Protein AF-A0A924SRW4-F1 (afdb_monomer_lite)

Sequence (196 aa):
MSRNKLQLVCDNVVADPLGGYKVVESLHSGVFELASDYGEIAARIHPLKQQLFDAIVKGEEVEAQVDGVNVAVNRDVELHVNHPRRALAHVLYAHVAGKLPVGVRGQLAVRGFDEGADPVIRQMRDGSYRVVFCTMPPRRHALDAAFDVDAFGDALLNGVKAEVVWDDQDVIHVPAATQDEIRELYQFLLNYGKGA

Structure (mmCIF, N/CA/C/O backbone):
data_AF-A0A924SRW4-F1
#
_entry.id   AF-A0A924SRW4-F1
#
loop_
_atom_site.group_PDB
_atom_site.id
_atom_site.type_symbol
_atom_site.label_atom_id
_atom_site.label_alt_id
_atom_site.label_comp_id
_atom_site.label_asym_id
_atom_site.label_entity_id
_atom_site.label_seq_id
_atom_site.pdbx_PDB_ins_code
_atom_site.Cartn_x
_atom_site.Cartn_y
_atom_site.Cartn_z
_atom_site.occupancy
_atom_site.B_iso_or_equiv
_atom_site.auth_seq_id
_atom_site.auth_comp_id
_atom_site.auth_asym_id
_atom_site.auth_atom_id
_atom_site.pdbx_PDB_model_num
ATOM 1 N N . MET A 1 1 ? -25.810 16.710 0.010 1.00 32.78 1 MET A N 1
ATOM 2 C CA . MET A 1 1 ? -24.430 16.391 -0.412 1.00 32.78 1 MET A CA 1
ATOM 3 C C . MET A 1 1 ? -24.110 15.004 0.113 1.00 32.78 1 MET A C 1
ATOM 5 O O . MET A 1 1 ? -24.008 14.837 1.320 1.00 32.78 1 MET A O 1
ATOM 9 N N . SER A 1 2 ? -24.106 13.998 -0.762 1.00 27.48 2 SER A N 1
ATOM 10 C CA . SER A 1 2 ? -23.772 12.620 -0.392 1.00 27.48 2 SER A CA 1
ATOM 11 C C . SER A 1 2 ? -22.292 12.590 -0.010 1.00 27.48 2 SER A C 1
ATOM 13 O O . SER A 1 2 ? -21.435 12.846 -0.850 1.00 27.48 2 SER A O 1
ATOM 15 N N . ARG A 1 3 ? -21.994 12.380 1.279 1.00 31.89 3 ARG A N 1
ATOM 16 C CA . ARG A 1 3 ? -20.645 12.001 1.705 1.00 31.89 3 ARG A CA 1
ATOM 17 C C . ARG A 1 3 ? -20.371 10.660 1.034 1.00 31.89 3 ARG A C 1
ATOM 19 O O . ARG A 1 3 ? -21.113 9.712 1.291 1.00 31.89 3 ARG A O 1
ATOM 26 N N . ASN A 1 4 ? -19.368 10.600 0.159 1.00 33.31 4 ASN A N 1
ATOM 27 C CA . ASN A 1 4 ? -18.836 9.330 -0.320 1.00 33.31 4 ASN A CA 1
ATOM 28 C C . ASN A 1 4 ? -18.525 8.496 0.925 1.00 33.31 4 ASN A C 1
ATOM 30 O O . ASN A 1 4 ? -17.648 8.863 1.705 1.00 33.31 4 ASN A O 1
ATOM 34 N N . LYS A 1 5 ? -19.308 7.439 1.167 1.00 36.34 5 LYS A N 1
ATOM 35 C CA . LYS A 1 5 ? -19.008 6.478 2.223 1.00 36.34 5 LYS A CA 1
ATOM 36 C C . LYS A 1 5 ? -17.673 5.858 1.831 1.00 36.34 5 LYS A C 1
ATOM 38 O O . LYS A 1 5 ? -17.617 5.164 0.819 1.00 36.34 5 LYS A O 1
ATOM 43 N N . LEU A 1 6 ? -16.610 6.180 2.567 1.00 37.19 6 LEU A N 1
ATOM 44 C CA . LEU A 1 6 ? -15.321 5.511 2.439 1.00 37.19 6 LEU A CA 1
ATOM 45 C C . LEU A 1 6 ? -15.590 4.033 2.728 1.00 37.19 6 LEU A C 1
ATOM 47 O O . LEU A 1 6 ? -15.802 3.648 3.874 1.00 37.19 6 LEU A O 1
ATOM 51 N N . GLN A 1 7 ? -15.720 3.224 1.680 1.00 43.19 7 GLN A N 1
ATOM 52 C CA . GLN A 1 7 ? -15.876 1.791 1.840 1.00 43.19 7 GLN A CA 1
ATOM 53 C C . GLN A 1 7 ? -14.524 1.285 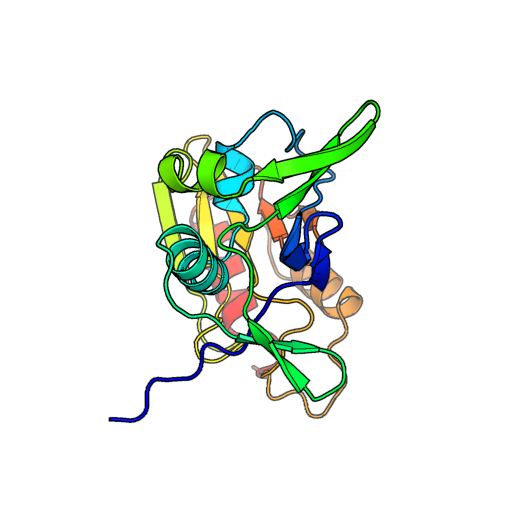2.334 1.00 43.19 7 GLN A C 1
ATOM 55 O O . GLN A 1 7 ? -13.512 1.480 1.664 1.00 43.19 7 GLN A O 1
ATOM 60 N N . LEU A 1 8 ? -14.508 0.740 3.548 1.00 51.25 8 LEU A N 1
ATOM 61 C CA . LEU A 1 8 ? -13.298 0.320 4.237 1.00 51.25 8 LEU A CA 1
ATOM 62 C C . LEU A 1 8 ? -12.519 -0.677 3.355 1.00 51.25 8 LEU A C 1
ATOM 64 O O . LEU A 1 8 ? -13.010 -1.768 3.060 1.00 51.25 8 LEU A O 1
ATOM 68 N N . VAL A 1 9 ? -11.329 -0.289 2.895 1.00 55.19 9 VAL A N 1
ATOM 69 C CA . VAL A 1 9 ? -10.371 -1.191 2.236 1.00 55.19 9 VAL A CA 1
ATOM 70 C C . VAL A 1 9 ? -9.259 -1.437 3.241 1.00 55.19 9 VAL A C 1
ATOM 72 O O . VAL A 1 9 ? -8.179 -0.872 3.138 1.00 55.19 9 VAL A O 1
ATOM 75 N N . CYS A 1 10 ? -9.574 -2.188 4.285 1.00 59.06 10 CYS A N 1
ATOM 76 C CA . CYS A 1 10 ? -8.605 -2.648 5.273 1.00 59.06 10 CYS A CA 1
ATOM 77 C C . CYS A 1 10 ? -8.764 -4.151 5.381 1.00 59.06 10 CYS A C 1
ATOM 79 O O . CYS A 1 10 ? -9.872 -4.653 5.161 1.00 59.06 10 CYS A O 1
ATOM 81 N N . ASP A 1 11 ? -7.685 -4.846 5.714 1.00 66.56 11 ASP A N 1
ATOM 82 C CA . ASP A 1 11 ? -7.699 -6.307 5.696 1.00 66.56 11 ASP A CA 1
ATOM 83 C C . ASP A 1 11 ? -8.725 -6.867 6.670 1.00 66.56 11 ASP A C 1
ATOM 85 O O . ASP A 1 11 ? -9.453 -7.796 6.330 1.00 66.56 11 ASP A O 1
ATOM 89 N N . ASN A 1 12 ? -8.804 -6.289 7.874 1.00 76.69 12 ASN A N 1
ATOM 90 C CA . ASN A 1 12 ? -9.710 -6.767 8.905 1.00 76.69 12 ASN A CA 1
ATOM 91 C C . ASN A 1 12 ? -10.274 -5.646 9.782 1.00 76.69 12 ASN A C 1
ATOM 93 O O . ASN A 1 12 ? -9.635 -4.631 10.062 1.00 76.69 12 ASN A O 1
ATOM 97 N N . VAL A 1 13 ? -11.477 -5.898 10.294 1.00 82.31 13 VAL A N 1
ATOM 98 C CA . VAL A 1 13 ? -12.049 -5.195 11.443 1.00 82.31 13 VAL A CA 1
ATOM 99 C C . VAL A 1 13 ? -12.258 -6.225 12.533 1.00 82.31 13 VAL A C 1
ATOM 101 O O . VAL A 1 13 ? -12.955 -7.215 12.326 1.00 82.31 13 VAL A O 1
ATOM 104 N N . VAL A 1 14 ? -11.628 -6.013 13.683 1.00 85.56 14 VAL A N 1
ATOM 105 C CA . VAL A 1 14 ? -11.626 -6.984 14.781 1.00 85.56 14 VAL A CA 1
ATOM 106 C C . VAL A 1 14 ? -12.216 -6.368 16.036 1.00 85.56 14 VAL A C 1
ATOM 108 O O . VAL A 1 14 ? -12.071 -5.169 16.276 1.00 85.56 14 VAL A O 1
ATOM 111 N N . ALA A 1 15 ? -12.870 -7.194 16.849 1.00 85.06 15 ALA A N 1
ATOM 112 C CA . ALA A 1 15 ? -13.301 -6.776 18.174 1.00 85.06 15 ALA A CA 1
ATOM 113 C C . ALA A 1 15 ? -12.074 -6.416 19.028 1.00 85.06 15 ALA A C 1
ATOM 115 O O . ALA A 1 15 ? -11.095 -7.165 19.087 1.00 85.06 15 ALA A O 1
ATOM 116 N N . ASP A 1 16 ? -12.127 -5.264 19.686 1.00 80.69 16 ASP A N 1
ATOM 117 C CA . ASP A 1 16 ? -11.096 -4.835 20.621 1.00 80.69 16 ASP A CA 1
ATOM 118 C C . ASP A 1 16 ? -11.375 -5.463 22.001 1.00 80.69 16 ASP A C 1
ATOM 120 O O . ASP A 1 16 ? -12.490 -5.320 22.515 1.00 80.69 16 ASP A O 1
ATOM 124 N N . PRO A 1 17 ? -10.401 -6.144 22.636 1.00 79.44 17 PRO A N 1
ATOM 125 C CA . PRO A 1 17 ? -10.554 -6.666 23.995 1.00 79.44 1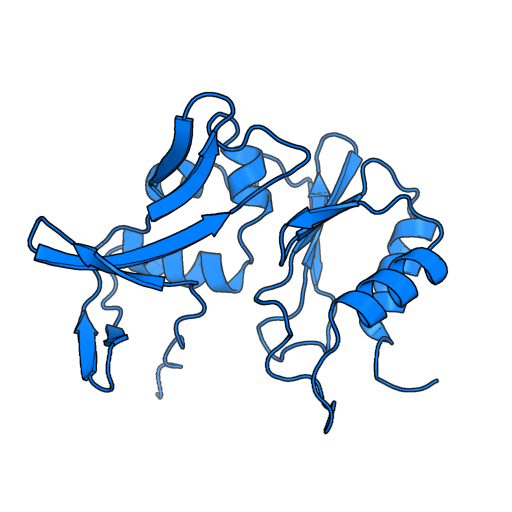7 PRO A CA 1
ATOM 126 C C . PRO A 1 17 ? -10.949 -5.611 25.039 1.00 79.44 17 P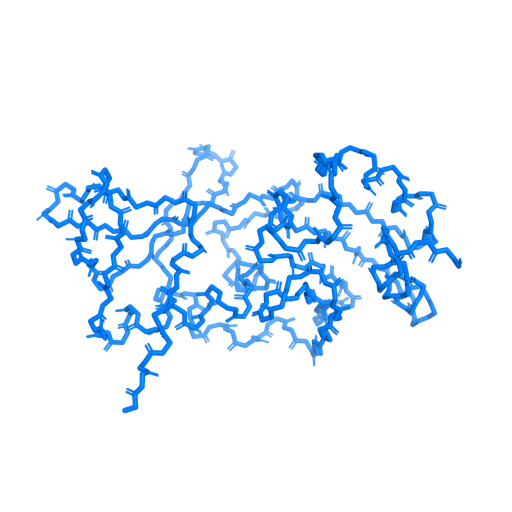RO A C 1
ATOM 128 O O . PRO A 1 17 ? -11.528 -5.960 26.067 1.00 79.44 17 PRO A O 1
ATOM 131 N N . LEU A 1 18 ? -10.639 -4.334 24.794 1.00 80.56 18 LEU A N 1
ATOM 132 C CA . LEU A 1 18 ? -11.014 -3.205 25.651 1.00 80.56 18 LEU A CA 1
ATOM 133 C C . LEU A 1 18 ? -12.415 -2.648 25.341 1.00 80.56 18 LEU A C 1
ATOM 135 O O . LEU A 1 18 ? -12.897 -1.768 26.055 1.00 80.56 18 LEU A O 1
ATOM 139 N N . GLY A 1 19 ? -13.083 -3.184 24.318 1.00 81.38 19 GLY A N 1
ATOM 140 C CA . GLY A 1 19 ? -14.404 -2.781 23.853 1.00 81.38 19 GLY A CA 1
ATOM 141 C C . GLY A 1 19 ? -14.366 -2.042 22.514 1.00 81.38 19 GLY A C 1
ATOM 142 O O . GLY A 1 19 ? -13.451 -1.273 22.222 1.00 81.38 19 GLY A O 1
ATOM 143 N N . GLY A 1 20 ? -15.404 -2.262 21.705 1.00 85.75 20 GLY A N 1
ATOM 144 C CA . GLY A 1 20 ? -15.522 -1.686 20.365 1.00 85.75 20 GLY A CA 1
ATOM 145 C C . GLY A 1 20 ? -14.840 -2.531 19.290 1.00 85.75 20 GLY A C 1
ATOM 146 O O . GLY A 1 20 ? -14.582 -3.721 19.480 1.00 85.75 20 GLY A O 1
ATOM 147 N N . TYR A 1 21 ? -14.584 -1.910 18.144 1.00 87.31 21 TYR A N 1
ATOM 148 C CA . TYR A 1 21 ? -13.965 -2.548 16.984 1.00 87.31 21 TYR A CA 1
ATOM 149 C C . TYR A 1 21 ? -12.786 -1.714 16.525 1.00 87.31 21 TYR A C 1
ATOM 151 O O . TYR A 1 21 ? -12.880 -0.496 16.507 1.00 87.31 21 TYR A O 1
ATOM 159 N N . LYS A 1 22 ? -11.693 -2.337 16.110 1.00 88.06 22 LYS A N 1
ATOM 160 C CA . LYS A 1 22 ? -10.537 -1.633 15.551 1.00 88.06 22 LYS A CA 1
ATOM 161 C C . LYS A 1 22 ? -10.250 -2.106 14.140 1.00 88.06 22 LYS A C 1
ATOM 163 O O . LYS A 1 22 ? -10.526 -3.254 13.785 1.00 88.06 22 LYS A O 1
ATOM 168 N N . VAL A 1 23 ? -9.686 -1.202 13.352 1.00 90.38 23 VAL A N 1
ATOM 169 C CA . VAL A 1 23 ? -9.193 -1.511 12.014 1.00 90.38 23 VAL A CA 1
ATOM 170 C C . VAL A 1 23 ? -7.790 -2.088 12.134 1.00 90.38 23 VAL A C 1
ATOM 172 O O . VAL A 1 23 ? -6.944 -1.529 12.834 1.00 90.38 23 VAL A O 1
ATOM 175 N N . VAL A 1 24 ? -7.560 -3.198 11.440 1.00 91.00 24 VAL A N 1
ATOM 176 C CA . VAL A 1 24 ? -6.267 -3.871 11.354 1.00 91.00 24 VAL A CA 1
ATOM 177 C C . VAL A 1 24 ? -5.838 -3.933 9.896 1.00 91.00 24 VAL A C 1
ATOM 179 O O . VAL A 1 24 ? -6.583 -4.415 9.041 1.00 91.00 24 VAL A O 1
ATOM 182 N N . GLU A 1 25 ? -4.619 -3.478 9.643 1.00 91.31 25 GLU A N 1
ATOM 183 C CA . GLU A 1 25 ? -3.936 -3.583 8.359 1.00 91.31 25 GLU A CA 1
ATOM 184 C C . GLU A 1 25 ? -2.699 -4.461 8.529 1.00 91.31 25 GLU A C 1
ATOM 186 O O . GLU A 1 25 ? -1.890 -4.229 9.431 1.00 91.31 25 GLU A O 1
ATOM 191 N N . SER A 1 26 ? -2.545 -5.472 7.682 1.00 90.44 26 SER A N 1
ATOM 192 C CA . SER A 1 26 ? -1.401 -6.373 7.727 1.00 90.44 26 SER A CA 1
ATOM 193 C C . SER A 1 26 ? -0.397 -5.970 6.661 1.00 90.44 26 SER A C 1
ATOM 195 O O . SER A 1 26 ? -0.720 -5.892 5.485 1.00 90.44 26 SER A O 1
ATOM 197 N N . LEU A 1 27 ? 0.838 -5.718 7.076 1.00 90.56 27 LEU A N 1
ATOM 198 C CA . LEU A 1 27 ? 1.935 -5.352 6.191 1.00 90.56 27 LEU A CA 1
ATOM 199 C C . LEU A 1 27 ? 3.071 -6.333 6.431 1.00 90.56 27 LEU A C 1
ATOM 201 O O . LEU A 1 27 ? 3.641 -6.383 7.521 1.00 90.56 27 LEU A O 1
ATOM 205 N N . HIS A 1 28 ? 3.423 -7.104 5.419 1.00 89.00 28 HIS A N 1
ATOM 206 C CA . HIS A 1 28 ? 4.538 -8.033 5.487 1.00 89.00 28 HIS A CA 1
ATOM 207 C C . HIS A 1 28 ? 5.633 -7.594 4.519 1.00 89.00 28 HIS A C 1
ATOM 209 O O . HIS A 1 28 ? 5.416 -6.843 3.571 1.00 89.00 28 HIS A O 1
ATOM 215 N N . SER A 1 29 ? 6.863 -8.000 4.803 1.00 90.00 29 SER A N 1
ATOM 216 C CA . SER A 1 29 ? 7.968 -7.785 3.882 1.00 90.00 29 SER A CA 1
ATOM 217 C C . SER A 1 29 ? 8.964 -8.923 3.982 1.00 90.00 29 SER A C 1
ATOM 219 O O . SER A 1 29 ? 9.449 -9.250 5.068 1.00 90.00 29 SER A O 1
ATOM 221 N N . GLY A 1 30 ? 9.291 -9.511 2.836 1.00 88.19 30 GLY A N 1
ATOM 222 C CA . GLY A 1 30 ? 10.435 -10.410 2.706 1.00 88.19 30 GLY A CA 1
ATOM 223 C C . GLY A 1 30 ? 11.772 -9.665 2.655 1.00 88.19 30 GLY A C 1
ATOM 224 O O . GLY A 1 30 ? 12.818 -10.283 2.847 1.00 88.19 30 GLY A O 1
ATOM 225 N N . VAL A 1 31 ? 11.749 -8.352 2.410 1.00 89.12 31 VAL A N 1
ATOM 226 C CA . VAL A 1 31 ? 12.942 -7.528 2.171 1.00 89.12 31 VAL A CA 1
ATOM 227 C C . VAL A 1 31 ? 13.331 -6.660 3.377 1.00 89.12 31 VAL A C 1
ATOM 229 O O . VAL A 1 31 ? 14.520 -6.458 3.623 1.00 89.12 31 VAL A O 1
ATOM 232 N N . PHE A 1 32 ? 12.365 -6.154 4.146 1.00 89.31 32 PHE A N 1
ATOM 233 C CA . PHE A 1 32 ? 12.580 -5.138 5.182 1.00 89.31 32 PHE A CA 1
ATOM 234 C C . PHE A 1 32 ? 12.111 -5.589 6.575 1.00 89.31 32 PHE A C 1
ATOM 236 O O . PHE A 1 32 ? 11.106 -6.282 6.731 1.00 89.31 32 PHE A O 1
ATOM 243 N N . GLU A 1 33 ? 12.810 -5.129 7.621 1.00 89.19 33 GLU A N 1
ATOM 244 C CA . GLU A 1 33 ? 12.379 -5.277 9.019 1.00 89.19 33 GLU A CA 1
ATOM 245 C C . GLU A 1 33 ? 11.412 -4.147 9.410 1.00 89.19 33 GLU A C 1
ATOM 247 O O . GLU A 1 33 ? 11.786 -3.148 10.035 1.00 89.19 33 GLU A O 1
ATOM 252 N N . LEU A 1 34 ? 10.138 -4.321 9.054 1.00 90.06 34 LEU A N 1
ATOM 253 C CA . LEU A 1 34 ? 9.110 -3.287 9.208 1.00 90.06 34 LEU A CA 1
ATOM 254 C C . LEU A 1 34 ? 8.900 -2.843 10.657 1.00 90.06 34 LEU A C 1
ATOM 256 O O . LEU A 1 34 ? 8.674 -1.663 10.906 1.00 90.06 34 LEU A O 1
ATOM 260 N N . ALA A 1 35 ? 9.052 -3.745 11.630 1.00 87.94 35 ALA A N 1
ATOM 261 C CA . ALA A 1 35 ? 8.865 -3.426 13.046 1.00 87.94 35 ALA A CA 1
ATOM 262 C C . ALA A 1 35 ? 9.760 -2.286 13.574 1.00 87.94 35 ALA A C 1
ATOM 264 O O . ALA A 1 35 ? 9.447 -1.695 14.609 1.00 87.94 35 ALA A O 1
ATOM 265 N N . SER A 1 36 ? 10.860 -1.980 12.880 1.00 86.00 36 SER A N 1
ATOM 266 C CA . SER A 1 36 ? 11.796 -0.912 13.243 1.00 86.00 36 SER A CA 1
ATOM 267 C C . SER A 1 36 ? 11.854 0.247 12.241 1.00 86.00 36 SER A C 1
ATOM 269 O O . SER A 1 36 ? 12.455 1.277 12.551 1.00 86.00 36 SER A O 1
ATOM 271 N N . ASP A 1 37 ? 11.205 0.124 11.078 1.00 88.69 37 ASP A N 1
ATOM 272 C CA . ASP A 1 37 ? 11.279 1.105 9.993 1.00 88.69 37 ASP A CA 1
ATOM 273 C C . ASP A 1 37 ? 9.907 1.702 9.660 1.00 88.69 37 ASP A C 1
ATOM 275 O O . ASP A 1 37 ? 9.193 1.291 8.745 1.00 88.69 37 ASP A O 1
ATOM 279 N N . TYR A 1 38 ? 9.538 2.745 10.404 1.00 89.50 38 TYR A N 1
ATOM 280 C CA . TYR A 1 38 ? 8.268 3.443 10.187 1.00 89.50 38 TYR A CA 1
ATOM 281 C C . TYR A 1 38 ? 8.232 4.220 8.865 1.00 89.50 38 TYR A C 1
ATOM 283 O O . TYR A 1 38 ? 7.147 4.552 8.391 1.00 89.50 38 TYR A O 1
ATOM 291 N N . GLY A 1 39 ? 9.391 4.536 8.277 1.00 89.38 39 GLY A N 1
ATOM 292 C CA . GLY A 1 39 ? 9.461 5.158 6.958 1.00 89.38 39 GLY A CA 1
ATOM 293 C C . GLY A 1 39 ? 9.046 4.176 5.867 1.00 89.38 39 GLY A C 1
ATOM 294 O O . GLY A 1 39 ? 8.275 4.537 4.979 1.00 89.38 39 GLY A O 1
ATOM 295 N N . GLU A 1 40 ? 9.496 2.930 5.983 1.00 91.31 40 GLU A N 1
ATOM 296 C CA . GLU A 1 40 ? 9.117 1.846 5.083 1.00 91.31 40 GLU A CA 1
ATOM 297 C C . GLU A 1 40 ? 7.654 1.427 5.277 1.00 91.31 40 GLU A C 1
ATOM 299 O O . GLU A 1 40 ? 6.936 1.283 4.290 1.00 91.31 40 GLU A O 1
ATOM 304 N N . ILE A 1 41 ? 7.156 1.336 6.520 1.00 92.56 41 ILE A N 1
ATOM 305 C CA . ILE A 1 41 ? 5.718 1.120 6.773 1.00 92.56 41 ILE A CA 1
ATOM 306 C C . ILE A 1 41 ? 4.890 2.208 6.074 1.00 92.56 41 ILE A C 1
ATOM 308 O O . ILE A 1 41 ? 3.969 1.911 5.315 1.00 92.56 41 ILE A O 1
ATOM 312 N N . ALA A 1 42 ? 5.238 3.480 6.282 1.00 91.62 42 ALA A N 1
ATOM 313 C CA . ALA A 1 42 ? 4.587 4.608 5.624 1.00 91.62 42 ALA A CA 1
ATOM 314 C C . ALA A 1 42 ? 4.605 4.471 4.088 1.00 91.62 42 ALA A C 1
ATOM 316 O O . ALA A 1 42 ? 3.591 4.681 3.420 1.00 91.62 42 ALA A O 1
ATOM 317 N N . ALA A 1 43 ? 5.739 4.065 3.515 1.00 91.88 43 ALA A N 1
ATOM 318 C CA . ALA A 1 43 ? 5.896 3.887 2.076 1.00 91.88 43 ALA A CA 1
ATOM 319 C C . ALA A 1 43 ? 5.056 2.744 1.482 1.00 91.88 43 ALA A C 1
ATOM 321 O O . ALA A 1 43 ? 4.882 2.730 0.263 1.00 91.88 43 ALA A O 1
ATOM 322 N N . ARG A 1 44 ? 4.473 1.863 2.303 1.00 92.56 44 ARG A N 1
ATOM 323 C CA . ARG A 1 44 ? 3.583 0.762 1.885 1.00 92.56 44 ARG A CA 1
ATOM 324 C C . ARG A 1 44 ? 2.102 1.080 1.986 1.00 92.56 44 ARG A C 1
ATOM 326 O O . ARG A 1 44 ? 1.292 0.423 1.351 1.00 92.56 44 ARG A O 1
ATOM 333 N N . ILE A 1 45 ? 1.726 2.101 2.751 1.00 92.19 45 ILE A N 1
ATOM 334 C CA . ILE A 1 45 ? 0.313 2.442 2.923 1.00 92.19 45 ILE A CA 1
ATOM 335 C C . ILE A 1 45 ? -0.169 3.187 1.680 1.00 92.19 45 ILE A C 1
ATOM 337 O O . ILE A 1 45 ? 0.305 4.290 1.375 1.00 92.19 45 ILE A O 1
ATOM 341 N N . HIS A 1 46 ? -1.111 2.590 0.954 1.00 92.69 46 HIS A N 1
ATOM 342 C CA . HIS A 1 46 ? -1.738 3.208 -0.210 1.00 92.69 46 HIS A CA 1
ATOM 343 C C . HIS A 1 46 ? -2.427 4.539 0.170 1.00 92.69 46 HIS A C 1
ATOM 345 O O . HIS A 1 46 ? -3.047 4.607 1.235 1.00 92.69 46 HIS A O 1
ATOM 351 N N . PRO A 1 47 ? -2.397 5.598 -0.668 1.00 90.12 47 PRO A N 1
ATOM 352 C CA . PRO A 1 47 ? -3.000 6.891 -0.324 1.00 90.12 47 PRO A CA 1
ATOM 353 C C . PRO A 1 47 ? -4.484 6.839 0.072 1.00 90.12 47 PRO A C 1
ATOM 355 O O . PRO A 1 47 ? -4.916 7.627 0.907 1.00 90.12 47 PRO A O 1
ATOM 358 N N . LEU A 1 48 ? -5.269 5.915 -0.490 1.00 88.56 48 LEU A N 1
ATOM 359 C CA . LEU A 1 48 ? -6.675 5.741 -0.100 1.00 88.56 48 LEU A CA 1
ATOM 360 C C . LEU A 1 48 ? -6.812 5.151 1.315 1.00 88.56 48 LEU A C 1
ATOM 362 O O . LEU A 1 48 ? -7.592 5.666 2.114 1.00 88.56 48 LEU A O 1
ATOM 366 N N . LYS A 1 49 ? -6.012 4.123 1.645 1.00 90.44 49 LYS A N 1
ATOM 367 C CA . LYS A 1 49 ? -5.933 3.559 3.003 1.00 90.44 49 LYS A CA 1
ATOM 368 C C . LYS A 1 49 ? -5.470 4.633 3.990 1.00 90.44 49 LYS A C 1
ATOM 370 O O . LYS A 1 49 ? -6.085 4.822 5.033 1.00 90.44 49 LYS A O 1
ATOM 375 N N . GLN A 1 50 ? -4.468 5.424 3.601 1.00 91.06 50 GLN A N 1
ATOM 376 C CA . GLN A 1 50 ? -3.966 6.548 4.388 1.00 91.06 50 GLN A CA 1
ATOM 377 C C . GLN A 1 50 ? -5.067 7.563 4.733 1.00 91.06 50 GLN A C 1
ATOM 379 O O . GLN A 1 50 ? -5.176 7.960 5.887 1.00 91.06 50 GLN A O 1
ATOM 384 N N . GLN A 1 51 ? -5.900 7.972 3.768 1.00 89.56 51 GLN A N 1
ATOM 385 C CA . GLN A 1 51 ? -6.996 8.920 4.019 1.00 89.56 51 GLN A CA 1
ATOM 386 C C . GLN A 1 51 ? -7.973 8.402 5.078 1.00 89.56 51 GLN A C 1
ATOM 388 O O . GLN A 1 51 ? -8.372 9.151 5.969 1.00 89.56 51 GLN A O 1
ATOM 393 N N . LEU A 1 52 ? -8.329 7.119 4.994 1.00 89.00 52 LEU A N 1
ATOM 394 C CA . LEU A 1 52 ? -9.188 6.463 5.971 1.00 89.00 52 LEU A CA 1
ATOM 395 C C . LEU A 1 52 ? -8.520 6.385 7.350 1.00 89.00 52 LEU A C 1
ATOM 397 O O . LEU A 1 52 ? -9.135 6.745 8.350 1.00 89.00 52 LEU A O 1
ATOM 401 N N . PHE A 1 53 ? -7.260 5.955 7.411 1.00 92.19 53 PHE A N 1
ATOM 402 C CA . PHE A 1 53 ? -6.523 5.846 8.671 1.00 92.19 53 PHE A CA 1
ATOM 403 C C . PHE A 1 53 ? -6.345 7.207 9.348 1.00 92.19 53 PHE A C 1
ATOM 405 O O . PHE A 1 53 ? -6.534 7.332 10.558 1.00 92.19 53 PHE A O 1
ATOM 412 N N . ASP A 1 54 ? -6.052 8.244 8.564 1.00 91.50 54 ASP A N 1
ATOM 413 C CA . ASP A 1 54 ? -5.965 9.620 9.041 1.00 91.50 54 ASP A CA 1
ATOM 414 C C . ASP A 1 54 ? -7.304 10.104 9.611 1.00 91.50 54 ASP A C 1
ATOM 416 O O . ASP A 1 54 ? -7.306 10.764 10.648 1.00 91.50 54 ASP A O 1
ATOM 420 N N . ALA A 1 55 ? -8.434 9.790 8.967 1.00 89.69 55 ALA A N 1
ATOM 421 C CA . ALA A 1 55 ? -9.765 10.147 9.462 1.00 89.69 55 ALA A CA 1
ATOM 422 C C . ALA A 1 55 ? -10.069 9.468 10.811 1.00 89.69 55 ALA A C 1
ATOM 424 O O . ALA A 1 55 ? -10.488 10.137 11.759 1.00 89.69 55 ALA A O 1
ATOM 425 N N . ILE A 1 56 ? -9.769 8.169 10.931 1.00 90.31 56 ILE A N 1
ATOM 426 C CA . ILE A 1 56 ? -9.950 7.390 12.168 1.00 90.31 56 ILE A CA 1
ATOM 427 C C . ILE A 1 56 ? -9.135 7.992 13.319 1.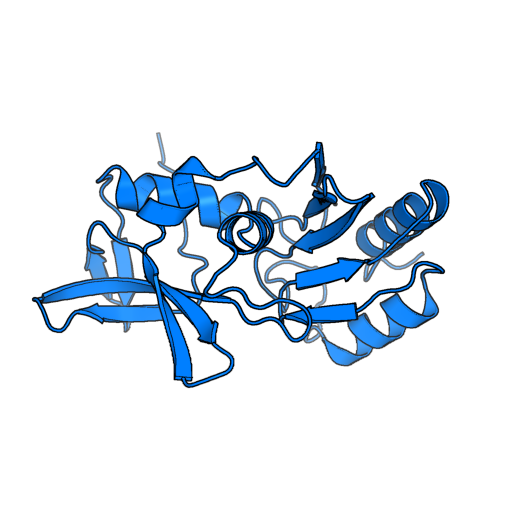00 90.31 56 ILE A C 1
ATOM 429 O O . ILE A 1 56 ? -9.687 8.294 14.379 1.00 90.31 56 ILE A O 1
ATOM 433 N N . VAL A 1 57 ? -7.836 8.231 13.109 1.00 91.50 57 VAL A N 1
ATOM 434 C CA . VAL A 1 57 ? -6.942 8.769 14.153 1.00 91.50 57 VAL A CA 1
ATOM 435 C C . VAL A 1 57 ? -7.273 10.225 14.506 1.00 91.50 57 VAL A C 1
ATOM 437 O O . VAL A 1 57 ? -7.090 10.643 15.650 1.00 91.50 57 VAL A O 1
ATOM 440 N N . LYS A 1 58 ? -7.828 11.010 13.572 1.00 90.94 58 LYS A N 1
ATOM 441 C CA . LYS A 1 58 ? -8.360 12.360 13.855 1.00 90.94 58 LYS A CA 1
ATOM 442 C C . LYS A 1 58 ? -9.680 12.339 14.633 1.00 90.94 58 LYS A C 1
ATOM 444 O O . LYS A 1 58 ? -10.137 13.393 15.075 1.00 90.94 58 LYS A O 1
ATOM 449 N N . GLY A 1 59 ? -10.271 11.163 14.837 1.00 88.06 59 GLY A N 1
ATOM 450 C CA . GLY A 1 59 ? -11.514 10.984 15.575 1.00 88.06 59 GLY A CA 1
ATOM 451 C C . GLY A 1 59 ? -12.769 11.287 14.763 1.00 88.06 59 GLY A C 1
ATOM 452 O O . GLY A 1 59 ? -13.803 11.581 15.367 1.00 88.06 59 GLY A O 1
ATOM 453 N N . GLU A 1 60 ? -12.687 11.236 13.431 1.00 88.31 60 GLU A N 1
ATOM 454 C CA . GLU A 1 60 ? -13.870 11.271 12.573 1.00 88.31 60 GLU A CA 1
ATOM 455 C C . GLU A 1 60 ? -14.738 10.027 12.814 1.00 88.31 60 GLU A C 1
ATOM 457 O O . GLU A 1 60 ? -14.237 8.947 13.129 1.00 88.31 60 GLU A O 1
ATOM 462 N N . GLU A 1 61 ? -16.057 10.177 12.681 1.00 84.75 61 GLU A N 1
ATOM 463 C CA . GLU A 1 61 ? -16.980 9.047 12.792 1.00 84.75 61 GLU A CA 1
ATOM 464 C C . GLU A 1 61 ? -16.853 8.156 11.556 1.00 84.75 61 GLU A C 1
ATOM 466 O O . GLU A 1 61 ? -17.286 8.513 10.456 1.00 84.75 61 GLU A O 1
ATOM 471 N N . VAL A 1 62 ? -16.251 6.988 11.760 1.00 84.94 62 VAL A N 1
ATOM 472 C CA . VAL A 1 62 ? -16.088 5.950 10.747 1.00 84.94 62 VAL A CA 1
ATOM 473 C C . VAL A 1 62 ? -16.848 4.708 11.205 1.00 84.94 62 VAL A C 1
ATOM 475 O O . VAL A 1 62 ? -16.731 4.266 12.349 1.00 84.94 62 VAL A O 1
ATOM 478 N N . GLU A 1 63 ? -17.638 4.149 10.294 1.00 85.75 63 GLU A N 1
ATOM 479 C CA . GLU A 1 63 ? -18.332 2.879 10.484 1.00 85.75 63 GLU A CA 1
ATOM 480 C C . GLU A 1 63 ? -17.739 1.830 9.545 1.00 85.75 63 GLU A C 1
ATOM 482 O O . GLU A 1 63 ? -17.431 2.121 8.386 1.00 85.75 63 GLU A O 1
ATOM 487 N N . ALA A 1 64 ? -17.630 0.600 10.031 1.00 80.38 64 ALA A N 1
ATOM 488 C CA . ALA A 1 64 ? -17.290 -0.563 9.228 1.00 80.38 64 ALA A CA 1
ATOM 489 C C . ALA A 1 64 ? -18.431 -1.579 9.241 1.00 80.38 64 ALA A C 1
ATOM 491 O O . ALA A 1 64 ? -19.203 -1.641 10.193 1.00 80.38 64 ALA A O 1
ATOM 492 N N . GLN A 1 65 ? -18.529 -2.394 8.195 1.00 79.19 65 GLN A N 1
ATOM 493 C CA . GLN A 1 65 ? -19.517 -3.465 8.128 1.00 79.19 65 GLN A CA 1
ATOM 494 C C . GLN A 1 65 ? -18.909 -4.761 8.682 1.00 79.19 65 GLN A C 1
ATOM 496 O O . GLN A 1 65 ? -17.951 -5.278 8.114 1.00 79.19 65 GLN A O 1
ATOM 501 N N . VAL A 1 66 ? -19.476 -5.293 9.765 1.00 78.81 66 VAL A N 1
ATOM 502 C CA . VAL A 1 66 ? -19.108 -6.575 10.386 1.00 78.81 66 VAL A CA 1
ATOM 503 C C . VAL A 1 66 ? -20.363 -7.439 10.444 1.00 78.81 66 VAL A C 1
ATOM 505 O O . VAL A 1 66 ? -21.382 -7.007 10.978 1.00 78.81 66 VAL A O 1
ATOM 508 N N . ASP A 1 67 ? -20.327 -8.621 9.825 1.00 82.50 67 ASP A N 1
ATOM 509 C CA . ASP A 1 67 ? -21.467 -9.552 9.741 1.00 82.50 67 ASP A CA 1
ATOM 510 C C . ASP A 1 67 ? -22.785 -8.897 9.281 1.00 82.50 67 ASP A C 1
ATOM 512 O O . ASP A 1 67 ? -23.878 -9.201 9.755 1.00 82.50 67 ASP A O 1
ATOM 516 N N . GLY A 1 68 ? -22.687 -7.954 8.338 1.00 79.75 68 GLY A N 1
ATOM 517 C CA . GLY A 1 68 ? -23.841 -7.237 7.791 1.00 79.75 68 GLY A CA 1
ATOM 518 C C . GLY A 1 68 ? -24.327 -6.048 8.629 1.00 79.75 68 GLY A C 1
ATOM 519 O O . GLY A 1 68 ? -25.243 -5.352 8.192 1.00 79.75 68 GLY A O 1
ATOM 520 N N . VAL A 1 69 ? -23.708 -5.778 9.779 1.00 81.81 69 VAL A N 1
ATOM 521 C CA . VAL A 1 69 ? -24.058 -4.684 10.694 1.00 81.81 69 VAL A CA 1
ATOM 522 C C . VAL A 1 69 ? -22.989 -3.595 10.645 1.00 81.81 69 VAL A C 1
ATOM 524 O O . VAL A 1 69 ? -21.797 -3.888 10.628 1.00 81.81 69 VAL A O 1
ATOM 527 N N . ASN A 1 70 ? -23.407 -2.328 10.640 1.00 82.81 70 ASN A N 1
ATOM 528 C CA . ASN A 1 70 ? -22.472 -1.214 10.774 1.00 82.81 70 ASN A CA 1
ATOM 529 C C . ASN A 1 70 ? -22.051 -1.061 12.238 1.00 82.81 70 ASN A C 1
ATOM 531 O O . ASN A 1 70 ? -22.899 -0.914 13.120 1.00 82.81 70 ASN A O 1
ATOM 535 N N . VAL A 1 71 ? -20.747 -1.065 12.483 1.00 82.25 71 VAL A N 1
ATOM 536 C CA . VAL A 1 71 ? -20.143 -0.863 13.800 1.00 82.25 71 VAL A CA 1
ATOM 537 C C . VAL A 1 71 ? -19.212 0.341 13.757 1.00 82.25 71 VAL A C 1
ATOM 539 O O . VAL A 1 71 ? -18.484 0.537 12.784 1.00 82.25 71 VAL A O 1
ATOM 542 N N . ALA A 1 72 ? -19.235 1.157 14.809 1.00 86.19 72 ALA A N 1
ATOM 543 C CA . ALA A 1 72 ? -18.281 2.249 14.959 1.00 86.19 72 ALA A CA 1
ATOM 544 C C . ALA A 1 72 ? -16.881 1.681 15.221 1.00 86.19 72 ALA A C 1
ATOM 546 O O . ALA A 1 72 ? -16.733 0.748 16.018 1.00 86.19 72 ALA A O 1
ATOM 547 N N . VAL A 1 73 ? -15.866 2.255 14.574 1.00 87.12 73 VAL A N 1
ATOM 548 C CA . VAL A 1 73 ? -14.471 1.879 14.823 1.00 87.12 73 VAL A CA 1
ATOM 549 C C . VAL A 1 73 ? -13.830 2.789 15.872 1.00 87.12 73 VAL A C 1
ATOM 551 O O . VAL A 1 73 ? -14.097 3.990 15.948 1.00 87.12 73 VAL A O 1
ATOM 554 N N . ASN A 1 74 ? -12.978 2.193 16.698 1.00 85.44 74 ASN A N 1
ATOM 555 C CA . ASN A 1 74 ? -12.127 2.847 17.675 1.00 85.44 74 ASN A CA 1
ATOM 556 C C . ASN A 1 74 ? -11.181 3.812 16.951 1.00 85.44 74 ASN A C 1
ATOM 558 O O . ASN A 1 74 ? -10.850 3.625 15.781 1.00 85.44 74 ASN A O 1
ATOM 562 N N . ARG A 1 75 ? -10.715 4.844 17.661 1.00 84.88 75 ARG A N 1
ATOM 563 C CA . ARG A 1 75 ? -9.861 5.917 17.115 1.00 84.88 75 ARG A CA 1
ATOM 564 C C . ARG A 1 75 ? -8.402 5.504 16.911 1.00 84.88 75 ARG A C 1
ATOM 566 O O . ARG A 1 75 ? -7.507 6.328 17.047 1.00 84.88 75 ARG A O 1
ATOM 573 N N . ASP A 1 76 ? -8.174 4.238 16.595 1.00 84.44 76 ASP A N 1
ATOM 574 C CA . ASP A 1 76 ? -6.859 3.677 16.342 1.00 84.44 76 ASP A CA 1
ATOM 575 C C . ASP A 1 76 ? -6.919 2.698 15.171 1.00 84.44 76 ASP A C 1
ATOM 577 O O . ASP A 1 76 ? -7.907 1.993 14.951 1.00 84.44 76 ASP A O 1
ATOM 581 N N . VAL A 1 77 ? -5.815 2.660 14.431 1.00 91.44 77 VAL A N 1
ATOM 582 C CA . VAL A 1 77 ? -5.551 1.662 13.396 1.00 91.44 77 VAL A CA 1
ATOM 583 C C . VAL A 1 77 ? -4.302 0.908 13.808 1.00 91.44 77 VAL A C 1
ATOM 585 O O . VAL A 1 77 ? -3.266 1.513 14.103 1.00 91.44 77 VAL A O 1
ATOM 588 N N . GLU A 1 78 ? -4.407 -0.411 13.834 1.00 93.25 78 GLU A N 1
ATOM 589 C CA . GLU A 1 78 ? -3.308 -1.291 14.184 1.00 93.25 78 GLU A CA 1
ATOM 590 C C . GLU A 1 78 ? -2.674 -1.867 12.923 1.00 93.25 78 GLU A C 1
ATOM 592 O O . GLU A 1 78 ? -3.349 -2.416 12.056 1.00 93.25 78 GLU A O 1
ATOM 597 N N . LEU A 1 79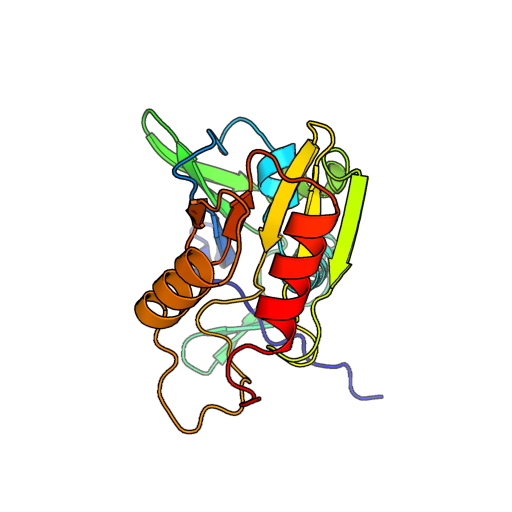 ? -1.360 -1.722 12.829 1.00 93.00 79 LEU A N 1
ATOM 598 C CA . LEU A 1 79 ? -0.550 -2.266 11.757 1.00 93.00 79 LEU A CA 1
ATOM 599 C C . LEU A 1 79 ? 0.126 -3.528 12.279 1.00 93.00 79 LEU A C 1
ATOM 601 O O . LEU A 1 79 ? 0.949 -3.486 13.200 1.00 93.00 79 LEU A O 1
ATOM 605 N N . HIS A 1 80 ? -0.243 -4.653 11.695 1.00 92.81 80 HIS A N 1
ATOM 606 C CA . HIS A 1 80 ? 0.366 -5.946 11.943 1.00 92.81 80 HIS A CA 1
ATOM 607 C C . HIS A 1 80 ? 1.559 -6.101 11.011 1.00 92.81 80 HIS A C 1
ATOM 609 O O . HIS A 1 80 ? 1.382 -6.158 9.800 1.00 92.81 80 HIS A O 1
ATOM 615 N N . VAL A 1 81 ? 2.768 -6.142 11.568 1.00 91.38 81 VAL A N 1
ATOM 616 C CA . VAL A 1 81 ? 4.007 -6.184 10.784 1.00 91.38 81 VAL A CA 1
ATOM 617 C C . VAL A 1 81 ? 4.870 -7.387 11.123 1.00 91.38 81 VAL A C 1
ATOM 619 O O . VAL A 1 81 ? 4.916 -7.827 12.275 1.00 91.38 81 VAL A O 1
ATOM 622 N N . ASN A 1 82 ? 5.600 -7.917 10.143 1.00 84.06 82 ASN A N 1
ATOM 623 C CA . ASN A 1 82 ? 6.552 -8.993 10.400 1.00 84.06 82 ASN A CA 1
ATOM 624 C C . ASN A 1 82 ? 7.700 -8.509 11.310 1.00 84.06 82 ASN A C 1
ATOM 626 O O . ASN A 1 82 ? 8.250 -7.418 11.145 1.00 84.06 82 ASN A O 1
ATOM 630 N N . HIS A 1 83 ? 8.070 -9.345 12.285 1.00 81.88 83 HIS A N 1
ATOM 631 C CA . HIS A 1 83 ? 9.174 -9.082 13.211 1.00 81.88 83 HIS A CA 1
ATOM 632 C C . HIS A 1 83 ? 10.113 -10.296 13.275 1.00 81.88 83 HIS A C 1
ATOM 634 O O . HIS A 1 83 ? 9.659 -11.391 13.627 1.00 81.88 83 HIS A O 1
ATOM 640 N N . PRO A 1 84 ? 11.435 -10.128 13.073 1.00 70.12 84 PRO A N 1
ATOM 641 C CA . PRO A 1 84 ? 12.375 -11.240 12.882 1.00 70.12 84 PRO A CA 1
ATOM 642 C C . PRO A 1 84 ? 12.439 -12.213 14.064 1.00 70.12 84 PRO A C 1
ATOM 644 O O . PRO A 1 84 ? 12.753 -13.384 13.897 1.00 70.12 84 PRO A O 1
ATOM 647 N N . ARG A 1 85 ? 12.137 -11.738 15.278 1.00 73.38 85 ARG A N 1
ATOM 648 C CA . ARG A 1 85 ? 12.151 -12.553 16.511 1.00 73.38 85 ARG A CA 1
ATOM 649 C C . ARG A 1 85 ? 10.787 -12.917 17.100 1.00 73.38 85 ARG A C 1
ATOM 651 O O . ARG A 1 85 ? 10.758 -13.637 18.092 1.00 73.38 85 ARG A O 1
ATOM 658 N N . ARG A 1 86 ? 9.679 -12.361 16.600 1.00 62.53 86 ARG A N 1
ATOM 659 C CA . ARG A 1 86 ? 8.365 -12.463 17.274 1.00 62.53 86 ARG A CA 1
ATOM 660 C C . ARG A 1 86 ? 7.237 -12.962 16.379 1.00 62.53 86 ARG A C 1
ATOM 662 O O . ARG A 1 86 ? 6.111 -13.034 16.851 1.00 62.53 86 ARG A O 1
ATOM 669 N N . ALA A 1 87 ? 7.541 -13.338 15.136 1.00 73.75 87 ALA A N 1
ATOM 670 C CA . ALA A 1 87 ? 6.586 -13.601 14.057 1.00 73.75 87 ALA A CA 1
ATOM 671 C C . ALA A 1 87 ? 5.746 -12.364 13.680 1.00 73.75 87 ALA A C 1
ATOM 673 O O . ALA A 1 87 ? 5.727 -11.994 12.512 1.00 73.75 87 ALA A O 1
ATOM 674 N N . LEU A 1 88 ? 5.164 -11.666 14.659 1.00 84.75 88 LEU A N 1
ATOM 675 C CA . LEU A 1 88 ? 4.324 -10.487 14.493 1.00 84.75 88 LEU A CA 1
ATOM 676 C C . LEU A 1 88 ? 4.707 -9.382 15.490 1.00 84.75 88 LEU A C 1
ATOM 678 O O . LEU A 1 88 ? 5.003 -9.644 16.660 1.00 84.75 88 LEU A O 1
ATOM 682 N N . ALA A 1 89 ? 4.682 -8.137 15.033 1.00 89.62 89 ALA A N 1
ATOM 683 C CA . ALA A 1 89 ? 4.691 -6.942 15.861 1.00 89.62 89 ALA A CA 1
ATOM 684 C C . ALA A 1 89 ? 3.473 -6.075 15.533 1.00 89.62 89 ALA A C 1
ATOM 686 O O . ALA A 1 89 ? 2.926 -6.123 14.435 1.00 89.62 89 ALA A O 1
ATOM 687 N N . HIS A 1 90 ? 3.059 -5.294 16.524 1.00 91.06 90 HIS A N 1
ATOM 688 C CA . HIS A 1 90 ? 1.850 -4.489 16.485 1.00 91.06 90 HIS A CA 1
ATOM 689 C C . HIS A 1 90 ? 2.272 -3.025 16.596 1.00 91.06 90 HIS A C 1
ATOM 691 O O . HIS A 1 90 ? 2.864 -2.618 17.600 1.00 91.06 90 HIS A O 1
ATOM 697 N N . VAL A 1 91 ? 2.025 -2.247 15.548 1.00 91.75 91 VAL A N 1
ATOM 698 C CA . VAL A 1 91 ? 2.404 -0.835 15.461 1.00 91.75 91 VAL A CA 1
ATOM 699 C C . VAL A 1 91 ? 1.139 -0.006 15.305 1.00 91.75 91 VAL A C 1
ATOM 701 O O . VAL A 1 91 ? 0.347 -0.238 14.404 1.00 91.75 91 VAL A O 1
ATOM 704 N N . LEU A 1 92 ? 0.942 0.994 16.160 1.00 92.44 92 LEU A N 1
ATOM 705 C CA . LEU A 1 92 ? -0.168 1.930 15.981 1.00 92.44 92 LEU A CA 1
ATOM 706 C C . LEU A 1 92 ? 0.125 2.870 14.810 1.00 92.44 92 LEU A C 1
ATOM 708 O O . LEU A 1 92 ? 1.185 3.504 14.771 1.00 92.44 92 LEU A O 1
ATOM 712 N N . TYR A 1 93 ? -0.834 3.027 13.896 1.00 93.31 93 TYR A N 1
ATOM 713 C CA . TYR A 1 93 ? -0.710 3.936 12.753 1.00 93.31 93 TYR A CA 1
ATOM 714 C C . TYR A 1 93 ? -0.400 5.375 13.183 1.00 93.31 93 TYR A C 1
ATOM 716 O O . TYR A 1 93 ? 0.363 6.062 12.509 1.00 93.31 93 TYR A O 1
ATOM 724 N N . ALA A 1 94 ? -0.892 5.825 14.341 1.00 91.62 94 ALA A N 1
ATOM 725 C CA . ALA A 1 94 ? -0.586 7.151 14.882 1.00 91.62 94 ALA A CA 1
ATOM 726 C C . ALA A 1 94 ? 0.930 7.417 15.035 1.00 91.62 94 ALA A C 1
ATOM 728 O O . ALA A 1 94 ? 1.379 8.553 14.877 1.00 91.62 94 ALA A O 1
ATOM 729 N N . HIS A 1 95 ? 1.744 6.381 15.278 1.00 91.25 95 HIS A N 1
ATOM 730 C CA . HIS A 1 95 ? 3.208 6.497 15.338 1.00 91.25 95 HIS A CA 1
ATOM 731 C C . HIS A 1 95 ? 3.868 6.608 13.954 1.00 91.25 95 HIS A C 1
ATOM 733 O O . HIS A 1 95 ? 4.996 7.098 13.839 1.00 91.25 95 HIS A O 1
ATOM 739 N N . VAL A 1 96 ? 3.164 6.175 12.908 1.00 90.50 96 VAL A N 1
ATOM 740 C CA . VAL A 1 96 ? 3.613 6.161 11.510 1.00 90.50 96 VAL A CA 1
ATOM 741 C C . VAL A 1 96 ? 3.125 7.396 10.751 1.00 90.50 96 VAL A C 1
ATOM 743 O O . VAL A 1 96 ? 3.867 7.928 9.930 1.00 90.50 96 VAL A O 1
ATOM 746 N N . ALA A 1 97 ? 1.928 7.907 11.052 1.00 86.44 97 ALA A N 1
ATOM 747 C CA . ALA A 1 97 ? 1.266 8.988 10.316 1.00 86.44 97 ALA A CA 1
ATOM 748 C C . ALA A 1 97 ? 2.158 10.230 10.119 1.00 86.44 97 ALA A C 1
ATOM 750 O O . ALA A 1 97 ? 2.243 10.786 9.026 1.00 86.44 97 ALA A O 1
ATOM 751 N N . GLY A 1 98 ? 2.916 10.624 11.149 1.00 73.06 98 GLY A N 1
ATOM 752 C CA . GLY A 1 98 ? 3.850 11.759 11.085 1.00 73.06 98 GLY A CA 1
ATOM 753 C C . GLY A 1 98 ? 5.146 11.505 10.297 1.00 73.06 98 GLY A C 1
ATOM 754 O O . GLY A 1 98 ? 5.990 12.395 10.203 1.00 73.06 98 GLY A O 1
ATOM 755 N N . LYS A 1 99 ? 5.352 10.290 9.778 1.00 72.62 99 LYS A N 1
ATOM 756 C CA . LYS A 1 99 ? 6.527 9.877 8.992 1.00 72.62 99 LYS A CA 1
ATOM 757 C C . LYS A 1 99 ? 6.242 9.822 7.494 1.00 72.62 99 LYS A C 1
ATOM 759 O O . LYS A 1 99 ? 7.173 9.641 6.713 1.00 72.62 99 LYS A O 1
ATOM 764 N N . LEU A 1 100 ? 5.000 10.047 7.075 1.00 64.94 100 LEU A N 1
ATOM 765 C CA . LEU A 1 100 ? 4.631 10.217 5.673 1.00 64.94 100 LEU A CA 1
ATOM 766 C C . LEU A 1 100 ? 4.979 11.645 5.209 1.00 64.94 100 LEU A C 1
ATOM 768 O O . LEU A 1 100 ? 4.560 12.600 5.861 1.00 64.94 100 LEU A O 1
ATOM 772 N N . PRO A 1 101 ? 5.719 11.856 4.102 1.00 60.22 101 PRO A N 1
ATOM 773 C CA . PRO A 1 101 ? 6.426 10.914 3.240 1.00 60.22 101 PRO A CA 1
ATOM 774 C C . PRO A 1 101 ? 7.951 11.051 3.432 1.00 60.22 101 PRO A C 1
ATOM 776 O O . PRO A 1 101 ? 8.686 11.263 2.474 1.00 60.22 101 PRO A O 1
ATOM 779 N N . VAL A 1 102 ? 8.462 10.997 4.666 1.00 63.75 102 VAL A N 1
ATOM 780 C CA . VAL A 1 102 ? 9.883 11.262 4.972 1.00 63.75 102 VAL A CA 1
ATOM 781 C C . VAL A 1 102 ? 10.820 10.356 4.158 1.00 63.75 102 VAL A C 1
ATOM 783 O O . VAL A 1 102 ? 11.922 10.783 3.829 1.00 63.75 102 VAL A O 1
ATOM 786 N N . GLY A 1 103 ? 10.381 9.157 3.763 1.00 71.12 103 GLY A N 1
ATOM 787 C CA . GLY A 1 103 ? 11.135 8.247 2.891 1.00 71.12 103 GLY A CA 1
ATOM 788 C C . GLY A 1 103 ? 10.912 8.411 1.379 1.00 71.12 103 GLY A C 1
ATOM 789 O O . GLY A 1 103 ? 11.729 7.920 0.603 1.00 71.12 103 GLY A O 1
ATOM 790 N N . VAL A 1 104 ? 9.861 9.112 0.938 1.00 84.94 104 VAL A N 1
ATOM 791 C CA . VAL A 1 104 ? 9.438 9.161 -0.475 1.00 84.94 104 VAL A CA 1
ATOM 792 C C . VAL A 1 104 ? 9.835 10.500 -1.103 1.00 84.94 104 VAL A C 1
ATOM 794 O O . VAL A 1 104 ? 9.483 11.574 -0.619 1.00 84.94 104 VAL A O 1
ATOM 797 N N . ARG A 1 105 ? 10.577 10.440 -2.210 1.00 87.25 105 ARG A N 1
ATOM 798 C CA . ARG A 1 105 ? 11.003 11.593 -3.015 1.00 87.25 105 ARG A CA 1
ATOM 799 C C . ARG A 1 105 ? 9.925 12.046 -3.999 1.00 87.25 105 ARG A C 1
ATOM 801 O O . ARG A 1 105 ? 9.817 13.237 -4.279 1.00 87.25 105 ARG A O 1
ATOM 808 N N . GLY A 1 106 ? 9.149 11.108 -4.529 1.00 89.00 106 GLY A N 1
ATOM 809 C CA . GLY A 1 106 ? 8.089 11.379 -5.493 1.00 89.00 106 GLY A CA 1
ATOM 810 C C . GLY A 1 106 ? 7.137 10.200 -5.624 1.00 89.00 106 GLY A C 1
ATOM 811 O O . GLY A 1 106 ? 7.484 9.076 -5.266 1.00 89.00 106 GLY A O 1
ATOM 812 N N . GLN A 1 107 ? 5.936 10.462 -6.134 1.00 92.00 107 GLN A N 1
ATOM 813 C CA . GLN A 1 107 ? 4.947 9.424 -6.409 1.00 92.00 107 GLN A CA 1
ATOM 814 C C . GLN A 1 107 ? 4.247 9.666 -7.744 1.00 92.00 107 GLN A C 1
ATOM 816 O O . GLN A 1 107 ? 4.044 10.814 -8.146 1.00 92.00 107 GLN A O 1
ATOM 821 N N . LEU A 1 108 ? 3.843 8.579 -8.391 1.00 92.00 108 LEU A N 1
ATOM 822 C CA . LEU A 1 108 ? 3.097 8.573 -9.641 1.00 92.00 108 LEU A CA 1
ATOM 823 C C . LEU A 1 108 ? 1.971 7.541 -9.548 1.00 92.00 108 LEU A C 1
ATOM 825 O O . LEU A 1 108 ? 2.238 6.370 -9.305 1.00 92.00 108 LEU A O 1
ATOM 829 N N . ALA A 1 109 ? 0.725 7.966 -9.755 1.00 91.75 109 ALA A N 1
ATOM 830 C CA . ALA A 1 109 ? -0.407 7.046 -9.850 1.00 91.75 109 ALA A CA 1
ATOM 831 C C . ALA A 1 109 ? -0.474 6.416 -11.248 1.00 91.75 109 ALA A C 1
ATOM 833 O O . ALA A 1 109 ? -0.305 7.119 -12.254 1.00 91.75 109 ALA A O 1
ATOM 834 N N . VAL A 1 110 ? -0.748 5.114 -11.317 1.00 89.88 110 VAL A N 1
ATOM 835 C CA . VAL A 1 110 ? -0.899 4.369 -12.571 1.00 89.88 110 VAL A CA 1
ATOM 836 C C . VAL A 1 110 ? -2.370 4.085 -12.819 1.00 89.88 110 VAL A C 1
ATOM 838 O O . VAL A 1 110 ? -2.962 3.197 -12.216 1.00 89.88 110 VAL A O 1
ATOM 841 N N . ARG A 1 111 ? -2.973 4.888 -13.695 1.00 84.81 111 ARG A N 1
ATOM 842 C CA . ARG A 1 111 ? -4.425 4.907 -13.874 1.00 84.81 111 ARG A CA 1
ATOM 843 C C . ARG A 1 111 ? -4.960 3.665 -14.572 1.00 84.81 111 ARG A C 1
ATOM 845 O O . ARG A 1 111 ? -4.406 3.207 -15.569 1.00 84.81 111 ARG A O 1
ATOM 852 N N . GLY A 1 112 ? -6.141 3.243 -14.143 1.00 69.94 112 GLY A N 1
ATOM 853 C CA . GLY A 1 112 ? -6.950 2.245 -14.828 1.00 69.94 112 GLY A CA 1
ATOM 854 C C . GLY A 1 112 ? -6.740 0.826 -14.318 1.00 69.94 112 GLY A C 1
ATOM 855 O O . GLY A 1 112 ? -6.840 -0.087 -15.133 1.00 69.94 112 GLY A O 1
ATOM 856 N N . PHE A 1 113 ? -6.447 0.675 -13.022 1.00 74.75 113 PHE A N 1
ATOM 857 C CA . PHE A 1 113 ? -6.646 -0.578 -12.284 1.00 74.75 113 PHE A CA 1
ATOM 858 C C . PHE A 1 113 ? -7.969 -0.525 -11.530 1.00 74.75 113 PHE A C 1
ATOM 860 O O . PHE A 1 113 ? -8.932 -1.129 -11.974 1.00 74.75 113 PHE A O 1
ATOM 867 N N . ASP A 1 114 ? -8.024 0.256 -10.451 1.00 73.56 114 ASP A N 1
ATOM 868 C CA . ASP A 1 114 ? -9.220 0.467 -9.645 1.00 73.56 114 ASP A CA 1
ATOM 869 C C . ASP A 1 114 ? -9.540 1.963 -9.631 1.00 73.56 114 ASP A C 1
ATOM 871 O O . ASP A 1 114 ? -8.745 2.775 -9.158 1.00 73.56 114 ASP A O 1
ATOM 875 N N . GLU A 1 115 ? -10.709 2.358 -10.141 1.00 74.44 115 GLU A N 1
ATOM 876 C CA . GLU A 1 115 ? -11.116 3.768 -10.152 1.00 74.44 115 GLU A CA 1
ATOM 877 C C . GLU A 1 115 ? -11.121 4.345 -8.723 1.00 74.44 115 GLU A C 1
ATOM 879 O O . GLU A 1 115 ? -11.892 3.916 -7.864 1.00 74.44 115 GLU A O 1
ATOM 884 N N . GLY A 1 116 ? -10.241 5.319 -8.463 1.00 77.81 116 GLY A N 1
ATOM 885 C CA . GLY A 1 116 ? -10.059 5.919 -7.135 1.00 77.81 116 GLY A CA 1
ATOM 886 C C . GLY A 1 116 ? -9.145 5.133 -6.182 1.00 77.81 116 GLY A C 1
ATOM 887 O O . GLY A 1 116 ? -8.884 5.606 -5.077 1.00 77.81 116 GLY A O 1
ATOM 888 N N . ALA A 1 117 ? -8.625 3.984 -6.612 1.00 84.12 117 ALA A N 1
ATOM 889 C CA . ALA A 1 117 ? -7.712 3.104 -5.881 1.00 84.12 117 ALA A CA 1
ATOM 890 C C . ALA A 1 117 ? -6.540 2.614 -6.767 1.00 84.12 117 ALA A C 1
ATOM 892 O O . ALA A 1 117 ? -5.984 1.540 -6.547 1.00 84.12 117 ALA A O 1
ATOM 893 N N . ASP A 1 118 ? -6.169 3.424 -7.764 1.00 87.94 118 ASP A N 1
ATOM 894 C CA . ASP A 1 118 ? -5.070 3.162 -8.694 1.00 87.94 118 ASP A CA 1
ATOM 895 C C . ASP A 1 118 ? -3.741 2.916 -7.959 1.00 87.94 118 ASP A C 1
ATOM 897 O O . ASP A 1 118 ? -3.400 3.698 -7.066 1.00 87.94 118 ASP A O 1
ATOM 901 N N . PRO A 1 119 ? -2.936 1.917 -8.365 1.00 91.69 119 PRO A N 1
ATOM 902 C CA . PRO A 1 119 ? -1.638 1.684 -7.762 1.00 91.69 119 PRO A CA 1
ATOM 903 C C . PRO A 1 119 ? -0.722 2.893 -7.929 1.00 91.69 119 PRO A C 1
ATOM 905 O O . PRO A 1 119 ? -0.803 3.658 -8.898 1.00 91.69 119 PRO A O 1
ATOM 908 N N . VAL A 1 120 ? 0.201 3.047 -6.986 1.00 93.94 120 VAL A N 1
ATOM 909 C CA . VAL A 1 120 ? 1.170 4.143 -6.984 1.00 93.94 120 VAL A CA 1
ATOM 910 C C . VAL A 1 120 ? 2.594 3.616 -7.058 1.00 93.94 120 VAL A C 1
ATOM 912 O O . VAL A 1 120 ? 2.978 2.724 -6.309 1.00 93.94 120 VAL A O 1
ATOM 915 N N . ILE A 1 121 ? 3.401 4.213 -7.930 1.00 95.69 121 ILE A N 1
ATOM 916 C CA . ILE A 1 121 ? 4.851 4.026 -7.961 1.00 95.69 121 ILE A CA 1
ATOM 917 C C . ILE A 1 121 ? 5.473 5.137 -7.119 1.00 95.69 121 ILE A C 1
ATOM 919 O O . ILE A 1 121 ? 5.313 6.322 -7.421 1.00 95.69 121 ILE A O 1
ATOM 923 N N . ARG A 1 122 ? 6.185 4.770 -6.058 1.00 95.31 122 ARG A N 1
ATOM 924 C CA . ARG A 1 122 ? 6.889 5.679 -5.149 1.00 95.31 122 ARG A CA 1
ATOM 925 C C . ARG A 1 122 ? 8.382 5.568 -5.378 1.00 95.31 122 ARG A C 1
ATOM 927 O O . ARG A 1 122 ? 8.923 4.473 -5.323 1.00 95.31 122 ARG A O 1
ATOM 934 N N . GLN A 1 123 ? 9.039 6.699 -5.603 1.00 94.75 123 GLN A N 1
ATOM 935 C CA . GLN A 1 123 ? 10.495 6.785 -5.599 1.00 94.75 123 GLN A CA 1
ATOM 936 C C . GLN A 1 123 ? 10.973 7.064 -4.179 1.00 94.75 123 GLN A C 1
ATOM 938 O O . GLN A 1 123 ? 10.575 8.064 -3.576 1.00 94.75 123 GLN A O 1
ATOM 943 N N . MET A 1 124 ? 11.856 6.221 -3.669 1.00 93.38 124 MET A N 1
ATOM 944 C CA . MET A 1 124 ? 12.442 6.340 -2.341 1.00 93.38 124 MET A CA 1
ATOM 945 C C . MET A 1 124 ? 13.702 7.216 -2.371 1.00 93.38 124 MET A C 1
ATOM 947 O O . MET A 1 124 ? 14.284 7.489 -3.425 1.00 93.38 124 MET A O 1
ATOM 951 N N . ARG A 1 125 ? 14.131 7.713 -1.205 1.00 89.94 125 ARG A N 1
ATOM 952 C CA . ARG A 1 125 ? 15.342 8.552 -1.090 1.00 89.94 125 ARG A CA 1
ATOM 953 C C . ARG A 1 125 ? 16.640 7.813 -1.409 1.00 89.94 125 ARG A C 1
ATOM 955 O O . ARG A 1 125 ? 17.588 8.454 -1.851 1.00 89.94 125 ARG A O 1
ATOM 962 N N . ASP A 1 126 ? 16.671 6.506 -1.185 1.00 90.81 126 ASP A N 1
ATOM 963 C CA . ASP A 1 126 ? 17.803 5.631 -1.507 1.00 90.81 126 ASP A CA 1
ATOM 964 C C . ASP A 1 126 ? 17.890 5.282 -3.005 1.00 90.81 126 ASP A C 1
ATOM 966 O O . ASP A 1 126 ? 18.862 4.670 -3.436 1.00 90.81 126 ASP A O 1
ATOM 970 N N . GLY A 1 127 ? 16.913 5.717 -3.811 1.00 91.38 127 GLY A N 1
ATOM 971 C CA . GLY A 1 127 ? 16.845 5.444 -5.246 1.00 91.38 127 GLY A CA 1
ATOM 972 C C . GLY A 1 127 ? 16.059 4.185 -5.615 1.00 91.38 127 GLY A C 1
ATOM 973 O O . GLY A 1 127 ? 15.832 3.973 -6.806 1.00 91.38 127 GLY A O 1
ATOM 974 N N . SER A 1 128 ? 15.603 3.405 -4.632 1.00 94.88 128 SER A N 1
ATOM 975 C CA . SER A 1 128 ? 14.682 2.288 -4.849 1.00 94.88 128 SER A CA 1
ATOM 976 C C . SER A 1 128 ? 13.261 2.786 -5.141 1.00 94.88 128 SER A C 1
ATOM 978 O O . SER A 1 128 ? 12.942 3.971 -4.978 1.00 94.88 128 SER A O 1
ATOM 980 N N . TYR A 1 129 ? 12.382 1.882 -5.572 1.00 96.19 129 TYR A N 1
ATOM 981 C CA . TYR A 1 129 ? 10.969 2.175 -5.783 1.00 96.19 129 TYR A CA 1
ATOM 982 C C . TYR A 1 129 ? 10.071 1.163 -5.077 1.00 96.19 129 TYR A C 1
ATOM 984 O O . TYR A 1 129 ? 10.469 0.030 -4.787 1.00 96.19 129 TYR A O 1
ATOM 992 N N . ARG A 1 130 ? 8.841 1.589 -4.793 1.00 95.56 130 ARG A N 1
ATOM 993 C CA . ARG A 1 130 ? 7.736 0.722 -4.375 1.00 95.56 130 ARG A CA 1
ATOM 994 C C . ARG A 1 130 ? 6.591 0.889 -5.355 1.00 95.56 130 ARG A C 1
ATOM 996 O O . ARG A 1 130 ? 6.217 2.024 -5.643 1.00 95.56 130 ARG A O 1
ATOM 1003 N N . VAL A 1 131 ? 6.022 -0.206 -5.838 1.00 95.31 131 VAL A N 1
ATOM 1004 C CA . VAL A 1 131 ? 4.688 -0.196 -6.444 1.00 95.31 131 VAL A CA 1
ATOM 1005 C C . VAL A 1 131 ? 3.723 -0.653 -5.367 1.00 95.31 131 VAL A C 1
ATOM 1007 O O . VAL A 1 131 ? 3.880 -1.747 -4.838 1.00 95.31 131 VAL A O 1
ATOM 1010 N N . VAL A 1 132 ? 2.773 0.201 -5.009 1.00 94.25 132 VAL A N 1
ATOM 1011 C CA . VAL A 1 132 ? 1.822 -0.046 -3.925 1.00 94.25 132 VAL A CA 1
ATOM 1012 C C . VAL A 1 132 ? 0.426 -0.093 -4.511 1.00 94.25 132 VAL A C 1
ATOM 1014 O O . VAL A 1 132 ? -0.072 0.920 -5.010 1.00 94.25 132 VAL A O 1
ATOM 1017 N N . PHE A 1 133 ? -0.202 -1.255 -4.430 1.00 92.06 133 PHE A N 1
ATOM 1018 C CA . PHE A 1 133 ? -1.599 -1.459 -4.778 1.00 92.06 133 PHE A CA 1
ATOM 1019 C C . PHE A 1 133 ? -2.483 -1.122 -3.576 1.00 92.06 133 PHE A C 1
ATOM 1021 O O . PHE A 1 133 ? -2.058 -1.200 -2.424 1.00 92.06 133 PHE A O 1
ATOM 1028 N N . CYS A 1 134 ? -3.723 -0.699 -3.824 1.00 88.25 134 CYS A N 1
ATOM 1029 C CA . CYS A 1 134 ? -4.672 -0.514 -2.728 1.00 88.25 134 CYS A CA 1
ATOM 1030 C C . CYS A 1 134 ? -5.169 -1.857 -2.178 1.00 88.25 134 CYS A C 1
ATOM 1032 O O . CYS A 1 134 ? -5.472 -1.950 -0.992 1.00 88.25 134 CYS A O 1
ATOM 1034 N N . THR A 1 135 ? -5.317 -2.851 -3.052 1.00 84.31 135 THR A N 1
ATOM 1035 C CA . THR A 1 135 ? -5.710 -4.225 -2.737 1.00 84.31 135 THR A CA 1
ATOM 1036 C C . THR A 1 135 ? -5.338 -5.120 -3.919 1.00 84.31 135 THR A C 1
ATOM 1038 O O . THR A 1 135 ? -5.483 -4.698 -5.069 1.00 84.31 135 THR A O 1
ATOM 1041 N N . MET A 1 136 ? -4.872 -6.337 -3.649 1.00 81.94 136 MET A N 1
ATOM 1042 C CA . MET A 1 136 ? -4.693 -7.392 -4.645 1.00 81.94 136 MET A CA 1
ATOM 1043 C C . MET A 1 136 ? -5.525 -8.628 -4.264 1.00 81.94 136 MET A C 1
ATOM 1045 O O . MET A 1 136 ? -5.461 -9.075 -3.118 1.00 81.94 136 MET A O 1
ATOM 1049 N N . PRO A 1 137 ? -6.288 -9.228 -5.195 1.00 78.44 137 PRO A N 1
ATOM 1050 C CA . PRO A 1 137 ? -6.497 -8.778 -6.569 1.00 78.44 137 PRO A CA 1
ATOM 1051 C C . PRO A 1 137 ? -7.265 -7.439 -6.647 1.00 78.44 137 PRO A C 1
ATOM 1053 O O . PRO A 1 137 ? -8.078 -7.153 -5.762 1.00 78.44 137 PRO A O 1
ATOM 1056 N N . PRO A 1 138 ? -7.055 -6.631 -7.706 1.00 74.62 138 PRO A N 1
ATOM 1057 C CA . PRO A 1 138 ? -7.820 -5.406 -7.938 1.00 74.62 138 PRO A CA 1
ATOM 1058 C C . PRO A 1 138 ? -9.324 -5.698 -8.014 1.00 74.62 138 PRO A C 1
ATOM 1060 O O . PRO A 1 138 ? -9.745 -6.705 -8.590 1.00 74.62 138 PRO A O 1
ATOM 1063 N N . ARG A 1 139 ? -10.158 -4.821 -7.447 1.00 67.31 139 ARG A N 1
ATOM 1064 C CA . ARG A 1 139 ? -11.615 -5.057 -7.328 1.00 67.31 139 ARG A CA 1
ATOM 1065 C C . ARG A 1 139 ? -12.414 -4.643 -8.566 1.00 67.31 139 ARG A C 1
ATOM 1067 O O . ARG A 1 139 ? -13.549 -5.085 -8.733 1.00 67.31 139 ARG A O 1
ATOM 1074 N N . ARG A 1 140 ? -11.874 -3.751 -9.393 1.00 60.78 140 ARG A N 1
ATOM 1075 C CA . ARG A 1 140 ? -12.516 -3.126 -10.556 1.00 60.78 140 ARG A CA 1
ATOM 1076 C C . ARG A 1 140 ? -11.585 -3.076 -11.767 1.00 60.78 140 ARG A C 1
ATOM 1078 O O . ARG A 1 140 ? -11.551 -2.071 -12.467 1.00 60.78 140 ARG A O 1
ATOM 1085 N N . HIS A 1 141 ? -10.936 -4.182 -12.110 1.00 49.72 141 HIS A N 1
ATOM 1086 C CA . HIS A 1 141 ? -10.506 -4.338 -13.497 1.00 49.72 141 HIS A CA 1
ATOM 1087 C C . HIS A 1 141 ? -11.635 -4.986 -14.304 1.00 49.72 141 HIS A C 1
ATOM 1089 O O . HIS A 1 141 ? -12.284 -5.916 -13.830 1.00 49.72 141 HIS A O 1
ATOM 1095 N N . ALA A 1 142 ? -11.855 -4.508 -15.530 1.00 49.38 142 ALA A N 1
ATOM 1096 C CA . ALA A 1 142 ? -12.654 -5.171 -16.559 1.00 49.38 142 ALA A CA 1
ATOM 1097 C C . ALA A 1 142 ? -11.986 -6.493 -16.988 1.00 49.38 142 ALA A C 1
ATOM 1099 O O . ALA A 1 142 ? -11.489 -6.635 -18.100 1.00 49.38 142 ALA A O 1
ATOM 1100 N N . LEU A 1 143 ? -11.867 -7.433 -16.059 1.00 50.34 143 LEU A N 1
ATOM 1101 C CA . LEU A 1 143 ? -11.609 -8.832 -16.325 1.00 50.34 143 LEU A CA 1
ATOM 1102 C C . LEU A 1 143 ? -12.908 -9.515 -15.930 1.00 50.34 143 LEU A C 1
ATOM 1104 O O . LEU A 1 143 ? -13.168 -9.739 -14.755 1.00 50.34 143 LEU A O 1
ATOM 1108 N N . ASP A 1 144 ? -13.716 -9.892 -16.911 1.00 45.94 144 ASP A N 1
ATOM 1109 C CA . ASP A 1 144 ? -14.844 -10.807 -16.697 1.00 45.94 144 ASP A CA 1
ATOM 1110 C C . ASP A 1 144 ? -14.365 -12.217 -16.240 1.00 45.94 144 ASP A C 1
ATOM 1112 O O . ASP A 1 144 ? -15.146 -13.164 -16.154 1.00 45.94 144 ASP A O 1
ATOM 1116 N N . ALA A 1 145 ? -13.067 -12.357 -15.943 1.00 53.41 145 ALA A N 1
ATOM 1117 C CA . ALA A 1 145 ? -12.359 -13.523 -15.450 1.00 53.41 145 ALA A CA 1
ATOM 1118 C C . ALA A 1 145 ? -11.714 -13.221 -14.085 1.00 53.41 145 ALA A C 1
ATOM 1120 O O . ALA A 1 145 ? -11.345 -12.085 -13.791 1.00 53.41 145 ALA A O 1
ATOM 1121 N N . ALA A 1 146 ? -11.551 -14.255 -13.256 1.00 67.62 146 ALA A N 1
ATOM 1122 C CA . ALA A 1 146 ? -10.801 -14.159 -12.007 1.00 67.62 146 ALA A CA 1
ATOM 1123 C C . ALA A 1 146 ? -9.401 -13.570 -12.267 1.00 67.62 146 ALA A C 1
ATOM 1125 O O . ALA A 1 146 ? -8.702 -14.021 -13.174 1.00 67.62 146 ALA A O 1
ATOM 1126 N N . PHE A 1 147 ? -9.001 -12.557 -11.492 1.00 77.56 147 PHE A N 1
ATOM 1127 C CA . PHE A 1 147 ? -7.640 -12.032 -11.551 1.00 77.56 147 PHE A CA 1
ATOM 1128 C C . PHE A 1 147 ? -6.677 -13.097 -11.025 1.00 77.56 147 PHE A C 1
ATOM 1130 O O . PHE A 1 147 ? -6.785 -13.520 -9.873 1.00 77.56 147 PHE A O 1
ATOM 1137 N N . ASP A 1 148 ? -5.744 -13.511 -11.873 1.00 83.81 148 ASP A N 1
ATOM 1138 C CA . ASP A 1 148 ? -4.693 -14.458 -11.526 1.00 83.81 148 ASP A CA 1
ATOM 1139 C C . ASP A 1 148 ? -3.428 -13.679 -11.135 1.00 83.81 148 ASP A C 1
ATOM 1141 O O . ASP A 1 148 ? -2.794 -13.025 -11.969 1.00 83.81 148 ASP A O 1
ATOM 1145 N N . VAL A 1 149 ? -3.116 -13.697 -9.835 1.00 84.19 149 VAL A N 1
ATOM 1146 C CA . VAL A 1 149 ? -1.968 -12.983 -9.254 1.00 84.19 149 VAL A CA 1
ATOM 1147 C C . VAL A 1 149 ? -0.651 -13.571 -9.749 1.00 84.19 149 VAL A C 1
ATOM 1149 O O . VAL A 1 149 ? 0.272 -12.808 -10.037 1.00 84.19 149 VAL A O 1
ATOM 1152 N N . ASP A 1 150 ? -0.583 -14.892 -9.914 1.00 86.44 150 ASP A N 1
ATOM 1153 C CA . ASP A 1 150 ? 0.624 -15.574 -10.373 1.00 86.44 150 ASP A CA 1
ATOM 1154 C C . ASP A 1 150 ? 0.883 -15.236 -11.845 1.00 86.44 150 ASP A C 1
ATOM 1156 O O . ASP A 1 150 ? 1.982 -14.813 -12.204 1.00 86.44 150 ASP A O 1
ATOM 1160 N N . ALA A 1 151 ? -0.155 -15.285 -12.689 1.00 88.38 151 ALA A N 1
ATOM 1161 C CA . ALA A 1 151 ? -0.039 -14.896 -14.095 1.00 88.38 151 ALA A CA 1
ATOM 1162 C C . ALA A 1 151 ? 0.333 -13.413 -14.271 1.00 88.38 151 ALA A C 1
ATOM 1164 O O . ALA A 1 151 ? 1.105 -13.072 -15.171 1.00 88.38 151 ALA A O 1
ATOM 1165 N N . PHE A 1 152 ? -0.183 -12.522 -13.415 1.00 89.69 152 PHE A N 1
ATOM 1166 C CA . PHE A 1 152 ? 0.243 -11.121 -13.396 1.00 89.69 152 PHE A CA 1
ATOM 1167 C C . PHE A 1 152 ? 1.719 -10.993 -13.003 1.00 89.69 152 PHE A C 1
ATOM 1169 O O . PHE A 1 152 ? 2.452 -10.248 -13.656 1.00 89.69 152 PHE A O 1
ATOM 1176 N N . GLY A 1 153 ? 2.162 -11.718 -11.971 1.00 89.12 153 GLY A N 1
ATOM 1177 C CA . GLY A 1 153 ? 3.557 -11.746 -11.532 1.00 89.12 153 GLY A CA 1
ATOM 1178 C C . GLY A 1 153 ? 4.500 -12.215 -12.637 1.00 89.12 153 GLY A C 1
ATOM 1179 O O . GLY A 1 153 ? 5.480 -11.533 -12.937 1.00 89.12 153 GLY A O 1
ATOM 1180 N N . ASP A 1 154 ? 4.155 -13.306 -13.316 1.00 90.31 154 ASP A N 1
ATOM 1181 C CA . ASP A 1 154 ? 4.911 -13.824 -14.457 1.00 90.31 154 ASP A CA 1
ATOM 1182 C C . ASP A 1 154 ? 4.935 -12.828 -15.621 1.00 90.31 154 ASP A C 1
ATOM 1184 O O . ASP A 1 154 ? 5.985 -12.584 -16.222 1.00 90.31 154 ASP A O 1
ATOM 1188 N N . ALA A 1 155 ? 3.796 -12.217 -15.954 1.00 91.19 155 ALA A N 1
ATOM 1189 C CA . ALA A 1 155 ? 3.723 -11.217 -17.015 1.00 91.19 155 ALA A CA 1
ATOM 1190 C C . ALA A 1 155 ? 4.565 -9.978 -16.689 1.00 91.19 155 ALA A C 1
ATOM 1192 O O . ALA A 1 155 ? 5.217 -9.433 -17.578 1.00 91.19 155 ALA A O 1
ATOM 1193 N N . LEU A 1 156 ? 4.577 -9.552 -15.425 1.00 91.56 156 LEU A N 1
ATOM 1194 C CA . LEU A 1 156 ? 5.397 -8.445 -14.957 1.00 91.56 156 LEU A CA 1
ATOM 1195 C C . LEU A 1 156 ? 6.883 -8.786 -15.082 1.00 91.56 156 LEU A C 1
ATOM 1197 O O . LEU A 1 156 ? 7.613 -8.041 -15.730 1.00 91.56 156 LEU A O 1
ATOM 1201 N N . LEU A 1 157 ? 7.313 -9.921 -14.523 1.00 88.06 157 LEU A N 1
ATOM 1202 C CA . LEU A 1 157 ? 8.709 -10.373 -14.544 1.00 88.06 157 LEU A CA 1
ATOM 1203 C C . LEU A 1 157 ? 9.255 -10.534 -15.969 1.00 88.06 157 LEU A C 1
ATOM 1205 O O . LEU A 1 157 ? 10.427 -10.267 -16.213 1.00 88.06 157 LEU A O 1
ATOM 1209 N N . ASN A 1 158 ? 8.409 -10.942 -16.917 1.00 88.62 158 ASN A N 1
ATOM 1210 C CA . ASN A 1 158 ? 8.785 -11.072 -18.326 1.00 88.62 158 ASN A CA 1
ATOM 1211 C C . ASN A 1 158 ? 8.642 -9.763 -19.124 1.00 88.62 158 ASN A C 1
ATOM 1213 O O . ASN A 1 158 ? 9.246 -9.620 -20.189 1.00 88.62 158 ASN A O 1
ATOM 1217 N N . GLY A 1 159 ? 7.804 -8.834 -18.660 1.00 87.44 159 GLY A N 1
ATOM 1218 C CA . GLY A 1 159 ? 7.398 -7.634 -19.393 1.00 87.44 159 GLY A CA 1
ATOM 1219 C C . GLY A 1 159 ? 8.222 -6.385 -19.091 1.00 87.44 159 GLY A C 1
ATOM 1220 O O . GLY A 1 159 ? 8.141 -5.417 -19.848 1.00 87.44 159 GLY A O 1
ATOM 1221 N N . VAL A 1 160 ? 9.010 -6.387 -18.013 1.00 92.75 160 VAL A N 1
ATOM 1222 C CA . VAL A 1 160 ? 9.837 -5.243 -17.603 1.00 92.75 160 VAL A CA 1
ATOM 1223 C C . VAL A 1 160 ? 11.291 -5.662 -17.429 1.00 92.75 160 VAL A C 1
ATOM 1225 O O . VAL A 1 160 ? 11.582 -6.775 -17.007 1.00 92.75 160 VAL A O 1
ATOM 1228 N N . LYS A 1 161 ? 12.224 -4.759 -17.742 1.00 93.25 161 LYS A N 1
ATOM 1229 C CA . LYS A 1 161 ? 13.661 -5.018 -17.544 1.00 93.25 161 LYS A CA 1
ATOM 1230 C C . LYS A 1 161 ? 14.136 -4.770 -16.117 1.00 93.25 161 LYS A C 1
ATOM 1232 O O . LYS A 1 161 ? 15.176 -5.295 -15.732 1.00 93.25 161 LYS A O 1
ATOM 1237 N N . ALA A 1 162 ? 13.402 -3.947 -15.368 1.00 93.56 162 ALA A N 1
ATOM 1238 C CA . ALA A 1 162 ? 13.723 -3.648 -13.981 1.00 93.56 162 ALA A CA 1
ATOM 1239 C C . ALA A 1 162 ? 13.779 -4.940 -13.158 1.00 93.56 162 ALA A C 1
ATOM 1241 O O . ALA A 1 162 ? 12.919 -5.807 -13.305 1.00 93.56 162 ALA A O 1
ATOM 1242 N N . GLU A 1 163 ? 14.732 -5.027 -12.234 1.00 94.81 163 GLU A N 1
ATOM 1243 C CA . GLU A 1 163 ? 14.651 -6.030 -11.178 1.00 94.81 163 GLU A CA 1
ATOM 1244 C C . GLU A 1 163 ? 13.430 -5.718 -10.306 1.00 94.81 163 GLU A C 1
ATOM 1246 O O . GLU A 1 163 ? 13.333 -4.637 -9.724 1.00 94.81 163 GLU A O 1
ATOM 1251 N N . VAL A 1 164 ? 12.483 -6.652 -10.228 1.00 94.44 164 VAL A N 1
ATOM 1252 C CA . VAL A 1 164 ? 11.290 -6.524 -9.390 1.00 94.44 164 VAL A CA 1
ATOM 1253 C C . VAL A 1 164 ? 11.229 -7.679 -8.399 1.00 94.44 164 VAL A C 1
ATOM 1255 O O . VAL A 1 164 ? 11.483 -8.832 -8.740 1.00 94.44 164 VAL A O 1
ATOM 1258 N N . VAL A 1 165 ? 10.877 -7.360 -7.160 1.00 93.62 165 VAL A N 1
ATOM 1259 C CA . VAL A 1 165 ? 10.693 -8.314 -6.070 1.00 93.62 165 VAL A CA 1
ATOM 1260 C C . VAL A 1 165 ? 9.266 -8.176 -5.571 1.00 93.62 165 VAL A C 1
ATOM 1262 O O . VAL A 1 165 ? 8.864 -7.105 -5.115 1.00 93.62 165 VAL A O 1
ATOM 1265 N N . TRP A 1 166 ? 8.499 -9.260 -5.650 1.00 91.19 166 TRP A N 1
ATOM 1266 C CA . TRP A 1 166 ? 7.189 -9.330 -5.016 1.00 91.19 166 TRP A CA 1
ATOM 1267 C C . TRP A 1 166 ? 7.389 -9.439 -3.504 1.00 91.19 166 TRP A C 1
ATOM 1269 O O . TRP A 1 166 ? 7.796 -10.483 -3.000 1.00 91.19 166 TRP A O 1
ATOM 1279 N N . ASP A 1 167 ? 7.211 -8.333 -2.793 1.00 91.88 167 ASP A N 1
ATOM 1280 C CA . ASP A 1 167 ? 7.665 -8.204 -1.407 1.00 91.88 167 ASP A CA 1
ATOM 1281 C C . ASP A 1 167 ? 6.528 -8.380 -0.393 1.00 91.88 167 ASP A C 1
ATOM 1283 O O . ASP A 1 167 ? 6.743 -8.923 0.689 1.00 91.88 167 ASP A O 1
ATOM 1287 N N . ASP A 1 168 ? 5.319 -7.972 -0.773 1.00 90.12 168 ASP A N 1
ATOM 1288 C CA . ASP A 1 168 ? 4.068 -8.257 -0.073 1.00 90.12 168 ASP A CA 1
ATOM 1289 C C . ASP A 1 168 ? 2.953 -8.502 -1.097 1.00 90.12 168 ASP A C 1
ATOM 1291 O O . ASP A 1 168 ? 3.120 -8.186 -2.274 1.00 90.12 168 ASP A O 1
ATOM 1295 N N . GLN A 1 169 ? 1.793 -8.997 -0.668 1.00 86.75 169 GLN A N 1
ATOM 1296 C CA . GLN A 1 169 ? 0.634 -9.219 -1.542 1.00 86.75 169 GLN A CA 1
ATOM 1297 C C . GLN A 1 169 ? 0.287 -7.977 -2.383 1.00 86.75 169 GLN A C 1
ATOM 1299 O O . GLN A 1 169 ? 0.056 -8.099 -3.585 1.00 86.75 169 GLN A O 1
ATOM 1304 N N . ASP A 1 170 ? 0.336 -6.794 -1.766 1.00 90.44 170 ASP A N 1
ATOM 1305 C CA . ASP A 1 170 ? -0.030 -5.514 -2.382 1.00 90.44 170 ASP A CA 1
ATOM 1306 C C . ASP A 1 170 ? 1.190 -4.620 -2.696 1.00 90.44 170 ASP A C 1
ATOM 1308 O O . ASP A 1 170 ? 1.024 -3.460 -3.089 1.00 90.44 170 ASP A O 1
ATOM 1312 N N . VAL A 1 171 ? 2.424 -5.110 -2.505 1.00 93.69 171 VAL A N 1
ATOM 1313 C CA . VAL A 1 171 ? 3.644 -4.291 -2.618 1.00 93.69 171 VAL A CA 1
ATOM 1314 C C . VAL A 1 171 ? 4.730 -4.987 -3.430 1.00 93.69 171 VAL A C 1
ATOM 1316 O O . VAL A 1 171 ? 5.206 -6.069 -3.096 1.00 93.69 171 VAL A O 1
ATOM 1319 N N . ILE A 1 172 ? 5.212 -4.284 -4.453 1.00 95.31 172 ILE A N 1
ATOM 1320 C CA . ILE A 1 172 ? 6.371 -4.685 -5.251 1.00 95.31 172 ILE A CA 1
ATOM 1321 C C . ILE A 1 172 ? 7.536 -3.759 -4.927 1.00 95.31 172 ILE A C 1
ATOM 1323 O O . ILE A 1 172 ? 7.413 -2.531 -4.977 1.00 95.31 172 ILE A O 1
ATOM 1327 N N . HIS A 1 173 ? 8.682 -4.348 -4.624 1.00 95.81 173 HIS A N 1
ATOM 1328 C CA . HIS A 1 173 ? 9.939 -3.654 -4.415 1.00 95.81 173 HIS A CA 1
ATOM 1329 C C . HIS A 1 173 ? 10.778 -3.660 -5.698 1.00 95.81 173 HIS A C 1
ATOM 1331 O O . HIS A 1 173 ? 10.992 -4.701 -6.307 1.00 95.81 173 HIS A O 1
ATOM 1337 N N . VAL A 1 174 ? 11.292 -2.492 -6.081 1.00 96.94 174 VAL A N 1
ATOM 1338 C CA . VAL A 1 174 ? 12.278 -2.336 -7.158 1.00 96.94 174 VAL A CA 1
ATOM 1339 C C . VAL A 1 174 ? 13.559 -1.770 -6.530 1.00 96.94 174 VAL A C 1
ATOM 1341 O O . VAL A 1 174 ? 13.584 -0.573 -6.225 1.00 96.94 174 VAL A O 1
ATOM 1344 N N . PRO A 1 175 ? 14.601 -2.583 -6.277 1.00 95.88 175 PRO A N 1
ATOM 1345 C CA . PRO A 1 175 ? 15.783 -2.156 -5.520 1.00 95.88 175 PRO A CA 1
ATOM 1346 C C . PRO A 1 175 ? 16.560 -1.043 -6.217 1.00 95.88 175 PRO A C 1
ATOM 1348 O O . PRO A 1 175 ? 17.013 -0.097 -5.574 1.00 95.88 175 PRO A O 1
ATOM 1351 N N . ALA A 1 176 ? 16.670 -1.124 -7.539 1.00 93.94 176 ALA A N 1
ATOM 1352 C CA . ALA A 1 176 ? 17.260 -0.096 -8.373 1.00 93.94 176 ALA A CA 1
ATOM 1353 C C . ALA A 1 176 ? 16.640 -0.158 -9.769 1.00 93.94 176 ALA A C 1
ATOM 1355 O O . ALA A 1 176 ? 16.387 -1.237 -10.297 1.00 93.94 176 ALA A O 1
ATOM 1356 N N . ALA A 1 177 ? 16.408 1.008 -10.365 1.00 94.12 177 ALA A N 1
ATOM 1357 C CA . ALA A 1 177 ? 15.971 1.111 -11.749 1.00 94.12 177 ALA A CA 1
ATOM 1358 C C . ALA A 1 177 ? 16.367 2.465 -12.341 1.00 94.12 177 ALA A C 1
ATOM 1360 O O . ALA A 1 177 ? 16.339 3.511 -11.678 1.00 94.12 177 ALA A O 1
ATOM 1361 N N . THR A 1 178 ? 16.707 2.444 -13.620 1.00 94.31 178 THR A N 1
ATOM 1362 C CA . THR A 1 178 ? 16.832 3.625 -14.466 1.00 94.31 178 THR A CA 1
ATOM 1363 C C . THR A 1 178 ? 15.465 4.269 -14.704 1.00 94.31 178 THR A C 1
ATOM 1365 O O . THR A 1 178 ? 14.407 3.682 -14.474 1.00 94.31 178 THR A O 1
ATOM 1368 N N . GLN A 1 179 ? 15.463 5.508 -15.200 1.00 91.62 179 GLN A N 1
ATOM 1369 C CA . GLN A 1 179 ? 14.207 6.175 -15.557 1.00 91.62 179 GLN A CA 1
ATOM 1370 C C . GLN A 1 179 ? 13.451 5.449 -16.675 1.00 91.62 179 GLN A C 1
ATOM 1372 O O . GLN A 1 179 ? 12.223 5.474 -16.676 1.00 91.62 179 GLN A O 1
ATOM 1377 N N . ASP A 1 180 ? 14.165 4.828 -17.615 1.00 95.00 180 ASP A N 1
ATOM 1378 C CA . ASP A 1 180 ? 13.545 4.103 -18.724 1.00 95.00 180 ASP A CA 1
ATOM 1379 C C . ASP A 1 180 ? 12.884 2.814 -18.239 1.00 95.00 180 ASP A C 1
ATOM 1381 O O . ASP A 1 180 ? 11.740 2.553 -18.593 1.00 95.00 180 ASP A O 1
ATOM 1385 N N . GLU A 1 181 ? 13.524 2.083 -17.330 1.00 95.62 181 GLU A N 1
ATOM 1386 C CA . GLU A 1 181 ? 12.943 0.896 -16.693 1.00 95.62 181 GLU A CA 1
ATOM 1387 C C . GLU A 1 181 ? 11.684 1.223 -15.877 1.00 95.62 181 GLU A C 1
ATOM 1389 O O . GLU A 1 181 ? 10.694 0.498 -15.937 1.00 95.62 181 GLU A O 1
ATOM 1394 N N . ILE A 1 182 ? 11.660 2.358 -15.170 1.00 95.44 182 ILE A N 1
ATOM 1395 C CA . ILE A 1 182 ? 10.446 2.814 -14.472 1.00 95.44 182 ILE A CA 1
ATOM 1396 C C . ILE A 1 182 ? 9.350 3.248 -15.449 1.00 95.44 182 ILE A C 1
ATOM 1398 O O . ILE A 1 182 ? 8.168 3.038 -15.172 1.00 95.44 182 ILE A O 1
ATOM 1402 N N . ARG A 1 183 ? 9.704 3.82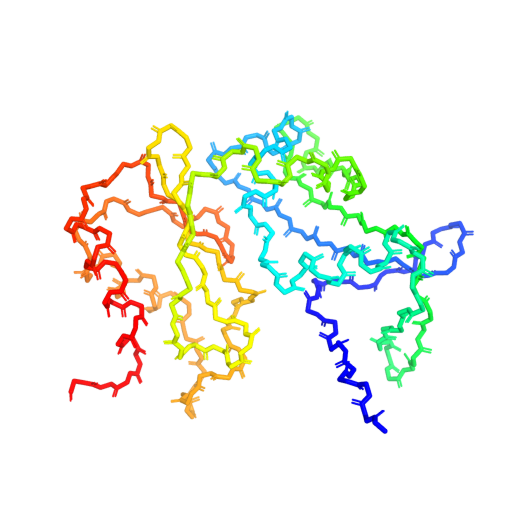7 -16.603 1.00 94.44 183 ARG A N 1
ATOM 1403 C CA . ARG A 1 183 ? 8.730 4.106 -17.670 1.00 94.44 183 ARG A CA 1
ATOM 1404 C C . ARG A 1 183 ? 8.163 2.812 -18.244 1.00 94.44 183 ARG A C 1
ATOM 1406 O O . ARG A 1 183 ? 6.955 2.748 -18.435 1.00 94.44 183 ARG A O 1
ATOM 1413 N N . GLU A 1 184 ? 8.990 1.797 -18.482 1.00 94.19 184 GLU A N 1
ATOM 1414 C CA . GLU A 1 184 ? 8.545 0.470 -18.929 1.00 94.19 184 GLU A CA 1
ATOM 1415 C C . GLU A 1 184 ? 7.589 -0.161 -17.910 1.00 94.19 184 GLU A C 1
ATOM 1417 O O . GLU A 1 184 ? 6.491 -0.565 -18.283 1.00 94.19 184 GLU A O 1
ATOM 1422 N N . LEU A 1 185 ? 7.937 -0.142 -16.619 1.00 94.81 185 LEU A N 1
ATOM 1423 C CA . LEU A 1 185 ? 7.074 -0.617 -15.535 1.00 94.81 185 LEU A CA 1
ATOM 1424 C C . LEU A 1 185 ? 5.733 0.125 -15.488 1.00 94.81 185 LEU A C 1
ATOM 1426 O O . LEU A 1 185 ? 4.675 -0.493 -15.389 1.00 94.81 185 LEU A O 1
ATOM 1430 N N . TYR A 1 186 ? 5.762 1.453 -15.599 1.00 94.19 186 TYR A N 1
ATOM 1431 C CA . TYR A 1 186 ? 4.549 2.265 -15.667 1.00 94.19 186 TYR A CA 1
ATOM 1432 C C . TYR A 1 186 ? 3.673 1.883 -16.868 1.00 94.19 186 TYR A C 1
ATOM 1434 O O . TYR A 1 186 ? 2.460 1.754 -16.720 1.00 94.19 186 TYR A O 1
ATOM 1442 N N . GLN A 1 187 ? 4.272 1.691 -18.046 1.00 92.62 187 GLN A N 1
ATOM 1443 C CA . GLN A 1 187 ? 3.549 1.303 -19.260 1.00 92.62 187 GLN A CA 1
ATOM 1444 C C . GLN A 1 187 ? 2.993 -0.119 -19.173 1.00 92.62 187 GLN A C 1
ATOM 1446 O O . GLN A 1 187 ? 1.864 -0.346 -19.599 1.00 92.62 187 GLN A O 1
ATOM 1451 N N . PHE A 1 188 ? 3.742 -1.061 -18.595 1.00 92.31 188 PHE A N 1
ATOM 1452 C CA . PHE A 1 188 ? 3.252 -2.410 -18.326 1.00 92.31 188 PHE A CA 1
ATOM 1453 C C . PHE A 1 188 ? 1.979 -2.353 -17.481 1.00 92.31 188 PHE A C 1
ATOM 1455 O O . PHE A 1 188 ? 0.939 -2.850 -17.901 1.00 92.31 188 PHE A O 1
ATOM 1462 N N . LEU A 1 189 ? 2.042 -1.672 -16.334 1.00 90.88 189 LEU A N 1
ATOM 1463 C CA . LEU A 1 189 ? 0.907 -1.523 -15.428 1.00 90.88 189 LEU A CA 1
ATOM 1464 C C . LEU A 1 189 ? -0.273 -0.834 -16.135 1.00 90.88 189 LEU A C 1
ATOM 1466 O O . LEU A 1 189 ? -1.401 -1.309 -16.063 1.00 90.88 189 LEU A O 1
ATOM 1470 N N . LEU A 1 190 ? -0.026 0.243 -16.883 1.00 88.69 190 LEU A N 1
ATOM 1471 C CA . LEU A 1 190 ? -1.076 0.967 -17.603 1.00 88.69 190 LEU A CA 1
ATOM 1472 C C . LEU A 1 190 ? -1.841 0.081 -18.603 1.00 88.69 190 LEU A C 1
ATOM 1474 O O . LEU A 1 190 ? -3.055 0.252 -18.750 1.00 88.69 190 LEU A O 1
ATOM 1478 N N . ASN A 1 191 ? -1.141 -0.842 -19.268 1.00 87.12 191 ASN A N 1
ATOM 1479 C CA . ASN A 1 191 ? -1.661 -1.649 -20.375 1.00 87.12 191 ASN A CA 1
ATOM 1480 C C . ASN A 1 191 ? -2.073 -3.074 -19.970 1.00 87.12 191 ASN A C 1
ATOM 1482 O O . ASN A 1 191 ? -2.719 -3.765 -20.761 1.00 87.12 191 ASN A O 1
ATOM 1486 N N . TYR A 1 192 ? -1.713 -3.529 -18.766 1.00 84.00 192 TYR A N 1
ATOM 1487 C CA . TYR A 1 192 ? -2.022 -4.881 -18.310 1.00 84.00 192 TYR A CA 1
ATOM 1488 C C . TYR A 1 192 ? -3.532 -5.146 -18.375 1.00 84.00 192 TYR A C 1
ATOM 1490 O O . TYR A 1 192 ? -4.336 -4.337 -17.923 1.00 84.00 192 TYR A O 1
ATOM 1498 N N . GLY A 1 193 ? -3.919 -6.273 -18.979 1.00 71.31 193 GLY A N 1
ATOM 1499 C CA . GLY A 1 193 ? -5.320 -6.686 -19.102 1.00 71.31 193 GLY A CA 1
ATOM 1500 C C . GLY A 1 193 ? -6.167 -5.906 -20.117 1.00 71.31 193 GLY A C 1
ATOM 1501 O O . GLY A 1 193 ? -7.344 -6.225 -20.263 1.00 71.31 193 GLY A O 1
ATOM 1502 N N . LYS A 1 194 ? -5.614 -4.920 -20.841 1.00 71.19 194 LYS A N 1
ATOM 1503 C CA . LYS A 1 194 ? -6.388 -4.078 -21.780 1.00 71.19 194 LYS A CA 1
ATOM 1504 C C . LYS A 1 194 ? -6.334 -4.519 -23.244 1.00 71.19 194 LYS A C 1
ATOM 1506 O O . LYS A 1 194 ? -7.039 -3.938 -24.063 1.00 71.19 194 LYS A O 1
ATOM 1511 N N . GLY A 1 195 ? -5.575 -5.569 -23.566 1.00 55.22 195 GLY A N 1
ATOM 1512 C CA . GLY A 1 195 ? -5.252 -5.902 -24.957 1.00 55.22 195 GLY A CA 1
ATOM 1513 C C . GLY A 1 195 ? -4.382 -4.808 -25.595 1.00 55.22 195 GLY A C 1
ATOM 1514 O O . GLY A 1 195 ? -4.429 -3.649 -25.189 1.00 55.22 195 GLY A O 1
ATOM 1515 N N . ALA A 1 196 ? -3.526 -5.181 -26.542 1.00 44.06 196 ALA A N 1
ATOM 1516 C CA . ALA A 1 196 ? -2.812 -4.201 -27.363 1.00 44.06 196 ALA A CA 1
ATOM 1517 C C . ALA A 1 196 ? -3.755 -3.567 -28.395 1.00 44.06 196 ALA A C 1
ATOM 1519 O O . ALA A 1 196 ? -4.631 -4.305 -28.907 1.00 44.06 196 ALA A O 1
#

pLDDT: mean 83.23, std 14.37, range [27.48, 96.94]

Foldseek 3Di:
DDDPQLQDLAPDWAADPVGFIATEHEDEFPPDQCLPCLLVVLQQAQVSNLVVLVCLLVPHFHWYADPNDTTTHHSWYWYWYQHPPPRTDIDICVVNNVSVNVFFPDKDFQPQQEVVQGWMWTQGPQQKIKTFGSDPPGPDHPDPDDDDQVVLVVCLVVQAPFDWDPTDRGMIIGGHDDPVRVVSSSVCSNCPPPDD

Secondary structure (DSSP, 8-state):
---------SSEEEE-TTSSEEEEEEE--SS--GGG-HHHHHHHS-HHHHHHHHHHHTT---EEEETTEEEEEEEEEEEEEEETTTEEEEEEHHHHHTTTTTTEEEEEE--SSSTT---EEEEETTS-EEEE-SSSS-SS-S-SS---HHHHHHHHHHH-SS--EEEETTEEEESS--HHHHHHHHHHHHHTTS--

Radius of gyration: 17.26 Å; chains: 1; bounding box: 42×32×53 Å